Protein AF-A0A842QJG9-F1 (afdb_monomer)

Radius of gyration: 28.4 Å; Cα contacts (8 Å, |Δi|>4): 163; chains: 1; bounding box: 80×49×88 Å

Sequence (292 aa):
MSDNSNDDYSSEEEEVLKGPEDVVEVKQKRSSRGGRSMRHKSNATFGGFIAWAAFVIIWLFFFAGNFGIFENIAIAVSSFILVGGIMGAIWSPSDAGPQGTGWRINVSIMSGVLWLAFIILWLPFFMEEFSLYRNIAVLLGSTLLLMLVNSSSWVSAAPGVGNMKRRTTAGSAVFLVWIILSIYWLWFEAGVYVWEQNFALGLLSLLIVLVVETGIFRADIGTSKGMGNPYIPIGILFAWMAVLFVWFWFFAAPFSGYQNLAVFLASMILFAGIGYLYLRNQRDSIDDLDWE

Solvent-accessible surface area (backbone atoms only — not comparable to full-atom values): 16494 Å² total; per-residue (Å²): 142,77,92,81,80,89,81,86,76,83,73,78,70,77,78,75,75,68,50,77,64,58,60,49,53,59,55,55,66,58,59,70,66,54,64,66,59,54,55,56,55,51,53,50,52,54,50,46,52,52,51,49,52,52,47,48,51,53,40,60,75,75,53,38,90,82,48,56,74,64,43,49,49,25,53,51,51,24,53,49,42,46,50,53,28,56,47,50,44,71,68,48,52,63,68,43,60,83,91,53,40,17,58,44,54,32,52,44,48,45,47,51,29,53,50,50,29,48,51,45,44,40,55,65,72,46,40,87,85,40,55,72,47,39,46,49,20,52,55,52,49,54,49,49,50,47,49,52,58,44,50,64,60,46,65,85,71,61,82,86,42,80,74,54,43,61,50,55,49,49,44,52,48,53,53,50,51,49,50,53,50,49,31,50,38,28,60,73,54,42,85,83,48,57,69,45,50,48,49,18,52,50,46,49,54,50,51,53,50,51,53,51,41,49,62,67,46,46,76,64,64,75,65,54,83,87,58,69,76,65,64,52,64,54,48,52,52,50,51,50,49,51,53,50,26,52,40,28,63,76,59,37,83,90,48,53,73,68,56,48,49,49,52,52,52,53,51,51,53,51,53,50,50,54,48,47,54,56,53,54,69,47,48,68,62,52,74,68,56,77,88,122

Mean predicted aligned error: 8.41 Å

Secondary structure (DSSP, 8-state):
-------------------HHHHHHHHHHHHTTHHHHHHHHHHHHHHHHHHHHHHHHHHHHHTGGGS-HHHHHHHHHHHHHHHHHHHHHHHS-TT-STTSTHHHHHHHHHHHHHHHHHHHHHHHHHGGGS-HHHHHHHHHHHHHHHHHHHHHHHTTT-TT-TTHHHHHHHHHHHHHHHHHHHHHIIIIIGGGS-HHHHHHHHHHHHHHHHHHHHHHHHHHHTT-TT---THHHHHHHHHHHHHHHHIIIIISTTS-HHHHHHHHHHHHHHHHHHHHHHHHHHHHHHHTS---

pLDDT: mean 86.69, std 13.73, range [47.44, 98.44]

Structure (mmCIF, N/CA/C/O backbone):
data_AF-A0A842QJG9-F1
#
_entry.id   AF-A0A842QJG9-F1
#
loop_
_atom_site.group_PDB
_atom_site.id
_atom_site.type_symbol
_atom_site.label_atom_id
_atom_site.label_alt_id
_atom_site.label_comp_id
_atom_site.label_asym_id
_atom_site.label_entity_id
_atom_site.label_seq_id
_atom_site.pdbx_PDB_ins_code
_atom_site.Cartn_x
_atom_site.Cartn_y
_atom_site.Cartn_z
_atom_site.occupancy
_atom_site.B_iso_or_equiv
_atom_site.auth_seq_id
_atom_site.auth_comp_id
_atom_site.auth_asym_id
_atom_site.auth_atom_id
_atom_site.pdbx_PDB_model_num
ATOM 1 N N . MET A 1 1 ? 31.001 18.007 -58.044 1.00 47.44 1 MET A N 1
ATOM 2 C CA . MET A 1 1 ? 30.871 19.392 -57.543 1.00 47.44 1 MET A CA 1
ATOM 3 C C . MET A 1 1 ? 29.900 19.320 -56.383 1.00 47.44 1 MET A C 1
ATOM 5 O O . MET A 1 1 ? 28.723 19.144 -56.642 1.00 47.44 1 MET A O 1
ATOM 9 N N . SER A 1 2 ? 30.297 19.253 -55.120 1.00 47.94 2 SER A N 1
ATOM 10 C CA . SER A 1 2 ? 31.493 19.720 -54.390 1.00 47.94 2 SER A CA 1
ATOM 11 C C . SER A 1 2 ? 31.558 18.868 -53.106 1.00 47.94 2 SER A C 1
ATOM 13 O O . SER A 1 2 ? 30.545 18.771 -52.421 1.00 47.94 2 SER A O 1
ATOM 15 N N . ASP A 1 3 ? 32.550 17.999 -52.909 1.00 52.06 3 ASP A N 1
ATOM 16 C CA . ASP A 1 3 ? 33.854 18.257 -52.260 1.00 52.06 3 ASP A CA 1
ATOM 17 C C . ASP A 1 3 ? 33.824 19.266 -51.100 1.00 52.06 3 ASP A C 1
ATOM 19 O O . ASP A 1 3 ? 33.676 20.464 -51.329 1.00 52.06 3 ASP A O 1
ATOM 23 N N . ASN A 1 4 ? 33.976 18.748 -49.874 1.00 53.34 4 ASN A N 1
ATOM 24 C CA . ASN A 1 4 ? 34.494 19.438 -48.683 1.00 53.34 4 ASN A CA 1
ATOM 25 C C . ASN A 1 4 ? 34.895 18.346 -47.660 1.00 53.34 4 ASN A C 1
ATOM 27 O O . ASN A 1 4 ? 34.028 17.722 -47.050 1.00 53.34 4 ASN A O 1
ATOM 31 N N . SER A 1 5 ? 36.129 17.832 -47.749 1.00 52.53 5 SER A N 1
ATOM 32 C CA . SER A 1 5 ? 37.263 18.149 -46.850 1.00 52.53 5 SER A CA 1
ATOM 33 C C . SER A 1 5 ? 36.924 17.905 -45.370 1.00 52.53 5 SER A C 1
ATOM 35 O O . SER A 1 5 ? 36.196 18.680 -44.761 1.00 52.53 5 SER A O 1
ATOM 37 N N . ASN A 1 6 ? 37.272 16.740 -44.811 1.00 49.66 6 ASN A N 1
ATOM 38 C CA . ASN A 1 6 ? 38.549 16.509 -44.113 1.00 49.66 6 ASN A CA 1
ATOM 39 C C . ASN A 1 6 ? 39.011 17.735 -43.321 1.00 49.66 6 ASN A C 1
ATOM 41 O O . ASN A 1 6 ? 39.657 18.593 -43.905 1.00 49.66 6 ASN A O 1
ATOM 45 N N . ASP A 1 7 ? 38.739 17.739 -42.016 1.00 56.03 7 ASP A N 1
ATOM 46 C CA . ASP A 1 7 ? 39.642 18.317 -41.022 1.00 56.03 7 ASP A CA 1
ATOM 47 C C . ASP A 1 7 ? 39.758 17.340 -39.850 1.00 56.03 7 ASP A C 1
ATOM 49 O O . ASP A 1 7 ? 38.904 17.208 -38.970 1.00 56.03 7 ASP A O 1
ATOM 53 N N . ASP A 1 8 ? 40.841 16.590 -39.973 1.00 51.47 8 ASP A N 1
ATOM 54 C CA . ASP A 1 8 ? 41.504 15.737 -39.013 1.00 51.47 8 ASP A CA 1
ATOM 55 C C . ASP A 1 8 ? 42.029 16.621 -37.867 1.00 51.47 8 ASP A C 1
ATOM 57 O O . ASP A 1 8 ? 43.054 17.287 -37.995 1.00 51.47 8 ASP A O 1
ATOM 61 N N . TYR A 1 9 ? 41.292 16.692 -36.757 1.00 53.06 9 TYR A N 1
ATOM 62 C CA . TYR A 1 9 ? 41.814 17.226 -35.500 1.00 53.06 9 TYR A CA 1
ATOM 63 C C . TYR A 1 9 ? 42.239 16.055 -34.620 1.00 53.06 9 TYR A C 1
ATOM 65 O O . TYR A 1 9 ? 41.541 15.646 -33.692 1.00 53.06 9 TYR A O 1
ATOM 73 N N . SER A 1 10 ? 43.427 15.534 -34.919 1.00 51.84 10 SER A N 1
ATOM 74 C CA . SER A 1 10 ? 44.254 14.793 -33.976 1.00 51.84 10 SER A CA 1
ATOM 75 C C . SER A 1 10 ? 44.710 15.745 -32.861 1.00 51.84 10 SER A C 1
ATOM 77 O O . SER A 1 10 ? 45.837 16.241 -32.854 1.00 51.84 10 SER A O 1
ATOM 79 N N . SER A 1 11 ? 43.821 16.057 -31.920 1.00 56.72 11 SER A N 1
ATOM 80 C CA . SER A 1 11 ? 44.248 16.543 -30.612 1.00 56.72 11 SER A CA 1
ATOM 81 C C . SER A 1 11 ? 44.770 15.334 -29.848 1.00 56.72 11 SER A C 1
ATOM 83 O O . SER A 1 11 ? 44.006 14.621 -29.198 1.00 56.72 11 SER A O 1
ATOM 85 N N . GLU A 1 12 ? 46.071 15.085 -29.990 1.00 52.72 12 GLU A N 1
ATOM 86 C CA . GLU A 1 12 ? 46.862 14.383 -28.986 1.00 52.72 12 GLU A CA 1
ATOM 87 C C . GLU A 1 12 ? 46.648 15.131 -27.663 1.00 52.72 12 GLU A C 1
ATOM 89 O O . GLU A 1 12 ? 47.332 16.104 -27.349 1.00 52.72 12 GLU A O 1
ATOM 94 N N . GLU A 1 13 ? 45.604 14.751 -26.924 1.00 58.12 13 GLU A N 1
ATOM 95 C CA . GLU A 1 13 ? 45.506 15.084 -25.516 1.00 58.12 13 GLU A CA 1
ATOM 96 C C . GLU A 1 13 ? 46.720 14.424 -24.875 1.00 58.12 13 GLU A C 1
ATOM 98 O O . GLU A 1 13 ? 46.778 13.201 -24.746 1.00 58.12 13 GLU A O 1
ATOM 103 N N . GLU A 1 14 ? 47.719 15.246 -24.542 1.00 54.31 14 GLU A N 1
ATOM 104 C CA . GLU A 1 14 ? 48.744 14.904 -23.572 1.00 54.31 14 GLU A CA 1
ATOM 105 C C . GLU A 1 14 ? 48.025 14.287 -22.376 1.00 54.31 14 GLU A C 1
ATOM 107 O O . GLU A 1 14 ? 47.416 14.973 -21.547 1.00 54.31 14 GLU A O 1
ATOM 112 N N . GLU A 1 15 ? 48.075 12.961 -22.313 1.00 57.59 15 GLU A N 1
ATOM 113 C CA . GLU A 1 15 ? 47.743 12.185 -21.143 1.00 57.59 15 GLU A CA 1
ATOM 114 C C . GLU A 1 15 ? 48.814 12.560 -20.117 1.00 57.59 15 GLU A C 1
ATOM 116 O O . GLU A 1 15 ? 49.857 11.919 -19.986 1.00 57.59 15 GLU A O 1
ATOM 121 N N . VAL A 1 16 ? 48.601 13.701 -19.452 1.00 61.66 16 VAL A N 1
ATOM 122 C CA . VAL A 1 16 ? 49.358 14.136 -18.288 1.00 61.66 16 VAL A CA 1
ATOM 123 C C . VAL A 1 16 ? 49.123 13.046 -17.258 1.00 61.66 16 VAL A C 1
ATOM 125 O O . VAL A 1 16 ? 48.148 13.077 -16.500 1.00 61.66 16 VAL A O 1
ATOM 128 N N . LEU A 1 17 ? 50.004 12.045 -17.293 1.00 52.47 17 LEU A N 1
ATOM 129 C CA . LEU A 1 17 ? 50.197 11.009 -16.298 1.00 52.47 17 LEU A CA 1
ATOM 130 C C . LEU A 1 17 ? 50.520 11.728 -14.993 1.00 52.47 17 LEU A C 1
ATOM 132 O O . LEU A 1 17 ? 51.677 11.897 -14.612 1.00 52.47 17 LEU A O 1
ATOM 136 N N . LYS A 1 18 ? 49.466 12.206 -14.329 1.00 60.03 18 LYS A N 1
ATOM 137 C CA . LYS A 1 18 ? 49.502 12.649 -12.946 1.00 60.03 18 LYS A CA 1
ATOM 138 C C . LYS A 1 18 ? 50.113 11.502 -12.175 1.00 60.03 18 LYS A C 1
ATOM 140 O O . LYS A 1 18 ? 49.525 10.420 -12.097 1.00 60.03 18 LYS A O 1
ATOM 145 N N . GLY A 1 19 ? 51.327 11.730 -11.687 1.00 66.00 19 GLY A N 1
ATOM 146 C CA . GLY A 1 19 ? 52.061 10.733 -10.936 1.00 66.00 19 GLY A CA 1
ATOM 147 C C . GLY A 1 19 ? 51.195 10.206 -9.787 1.00 66.00 19 GLY A C 1
ATOM 148 O O . GLY A 1 19 ? 50.274 10.893 -9.330 1.00 66.00 19 GLY A O 1
ATOM 149 N N . PRO A 1 20 ? 51.471 8.995 -9.283 1.00 61.38 20 PRO A N 1
ATOM 150 C CA . PRO A 1 20 ? 50.713 8.402 -8.179 1.00 61.38 20 PRO A CA 1
ATOM 151 C C . PRO A 1 20 ? 50.605 9.324 -6.948 1.00 61.38 20 PRO A C 1
ATOM 153 O O . PRO A 1 20 ? 49.672 9.180 -6.162 1.00 61.38 20 PRO A O 1
ATOM 156 N N . GLU A 1 21 ? 51.499 10.306 -6.810 1.00 61.09 21 GLU A N 1
ATOM 157 C CA . GLU A 1 21 ? 51.487 11.325 -5.757 1.00 61.09 21 GLU A CA 1
ATOM 158 C C . GLU A 1 21 ? 50.320 12.330 -5.881 1.00 61.09 21 GLU A C 1
ATOM 160 O O . GLU A 1 21 ? 49.647 12.610 -4.885 1.00 61.09 21 GLU A O 1
ATOM 165 N N . ASP A 1 22 ? 49.966 12.771 -7.094 1.00 59.28 22 ASP A N 1
ATOM 166 C CA . ASP A 1 22 ? 48.849 13.705 -7.324 1.00 59.28 22 ASP A CA 1
ATOM 167 C C . ASP A 1 22 ? 47.484 13.052 -7.042 1.00 59.28 22 ASP A C 1
ATOM 169 O O . ASP A 1 22 ? 46.526 13.702 -6.606 1.00 59.28 22 ASP A O 1
ATOM 173 N N . VAL A 1 23 ? 47.380 11.734 -7.249 1.00 59.69 23 VAL A N 1
ATOM 174 C CA . VAL A 1 23 ? 46.171 10.958 -6.926 1.00 59.69 23 VAL A CA 1
ATOM 175 C C . VAL A 1 23 ? 45.979 10.857 -5.408 1.00 59.69 23 VAL A C 1
ATOM 177 O O . VAL A 1 23 ? 44.839 10.886 -4.927 1.00 59.69 23 VAL A O 1
ATOM 180 N N . VAL A 1 24 ? 47.068 10.786 -4.635 1.00 60.22 24 VAL A N 1
ATOM 181 C CA . VAL A 1 24 ? 47.022 10.718 -3.165 1.00 60.22 24 VAL A CA 1
ATOM 182 C C . VAL A 1 24 ? 46.599 12.063 -2.569 1.00 60.22 24 VAL A C 1
ATOM 184 O O . VAL A 1 24 ? 45.722 12.083 -1.697 1.00 60.22 24 VAL A O 1
ATOM 187 N N . GLU A 1 25 ? 47.109 13.188 -3.079 1.00 58.12 25 GLU A N 1
ATOM 188 C CA . GLU A 1 25 ? 46.778 14.514 -2.536 1.00 58.12 25 GLU A CA 1
ATOM 189 C C . GLU A 1 25 ? 45.308 14.906 -2.800 1.00 58.12 25 GLU A C 1
ATOM 191 O O . GLU A 1 25 ? 44.608 15.403 -1.904 1.00 58.12 25 GLU A O 1
ATOM 196 N N . VAL A 1 26 ? 44.768 14.577 -3.983 1.00 57.56 26 VAL A N 1
ATOM 197 C CA . VAL A 1 26 ? 43.341 14.792 -4.300 1.00 57.56 26 VAL A CA 1
ATOM 198 C C . VAL A 1 26 ? 42.431 13.940 -3.403 1.00 57.56 26 VAL A C 1
ATOM 200 O O . VAL A 1 26 ? 41.354 14.397 -2.992 1.00 57.56 26 VAL A O 1
ATOM 203 N N . LYS A 1 27 ? 42.856 12.724 -3.033 1.00 55.91 27 LYS A N 1
ATOM 204 C CA . LYS A 1 27 ? 42.096 11.840 -2.131 1.00 55.91 27 LYS A CA 1
ATOM 205 C C . LYS A 1 27 ? 42.120 12.351 -0.687 1.00 55.91 27 LYS A C 1
ATOM 207 O O . LYS A 1 27 ? 41.086 12.329 -0.012 1.00 55.91 27 LYS A O 1
ATOM 212 N N . GLN A 1 28 ? 43.252 12.886 -0.229 1.00 56.84 28 GLN A N 1
ATOM 213 C CA . GLN A 1 28 ? 43.402 13.380 1.141 1.00 56.84 28 GLN A CA 1
ATOM 214 C C . GLN A 1 28 ? 42.579 14.653 1.390 1.00 56.84 28 GLN A C 1
ATOM 216 O O . GLN A 1 28 ? 41.901 14.758 2.420 1.00 56.84 28 GLN A O 1
ATOM 221 N N . LYS A 1 29 ? 42.519 15.571 0.414 1.00 55.09 29 LYS A N 1
ATOM 222 C CA . LYS A 1 29 ? 41.759 16.833 0.524 1.00 55.09 29 LYS A CA 1
ATOM 223 C C . LYS A 1 29 ? 40.236 16.639 0.565 1.00 55.09 29 LYS A C 1
ATOM 225 O O . LYS A 1 29 ? 39.526 17.493 1.095 1.00 55.09 29 LYS A O 1
ATOM 230 N N . ARG A 1 30 ? 39.712 15.510 0.066 1.00 55.47 30 ARG A N 1
ATOM 231 C CA . ARG A 1 30 ? 38.278 15.168 0.174 1.00 55.47 30 ARG A CA 1
ATOM 232 C C . ARG A 1 30 ? 37.883 14.635 1.558 1.00 55.47 30 ARG A C 1
ATOM 234 O O . ARG A 1 30 ? 36.740 14.836 1.964 1.00 55.47 30 ARG A O 1
ATOM 241 N N . SER A 1 31 ? 38.805 14.032 2.314 1.00 55.75 31 SER A N 1
ATOM 242 C CA . SER A 1 31 ? 38.490 13.431 3.624 1.00 55.75 31 SER A CA 1
ATOM 243 C C . SER A 1 31 ? 38.182 14.462 4.724 1.00 55.75 31 SER A C 1
ATOM 245 O O . SER A 1 31 ? 37.336 14.220 5.585 1.00 55.75 31 SER A O 1
ATOM 247 N N . SER A 1 32 ? 38.782 15.656 4.671 1.00 56.06 32 SER A N 1
ATOM 248 C CA . SER A 1 32 ? 38.655 16.658 5.742 1.00 56.06 32 SER A CA 1
ATOM 249 C C . SER A 1 32 ? 37.366 17.491 5.687 1.00 56.06 32 SER A C 1
ATOM 251 O O . SER A 1 32 ? 36.978 18.091 6.691 1.00 56.06 32 SER A O 1
ATOM 253 N N . ARG A 1 33 ? 36.640 17.499 4.557 1.00 57.91 33 ARG A N 1
ATOM 254 C CA . ARG A 1 33 ? 35.343 18.198 4.431 1.00 57.91 33 ARG A CA 1
ATOM 255 C C . ARG A 1 33 ? 34.148 17.399 4.973 1.00 57.91 33 ARG A C 1
ATOM 257 O O . ARG A 1 33 ? 33.126 18.003 5.288 1.00 57.91 33 ARG A O 1
ATOM 264 N N . GLY A 1 34 ? 34.276 16.082 5.163 1.00 59.72 34 GLY A N 1
ATOM 265 C CA . GLY A 1 34 ? 33.180 15.227 5.648 1.00 59.72 34 GLY A CA 1
ATOM 266 C C . GLY A 1 34 ? 32.834 15.400 7.136 1.00 59.72 34 GLY A C 1
ATOM 267 O O . GLY A 1 34 ? 31.674 15.270 7.527 1.00 59.72 34 GLY A O 1
ATOM 268 N N . GLY A 1 35 ? 33.811 15.759 7.976 1.00 63.41 35 GLY A N 1
ATOM 269 C CA . GLY A 1 35 ? 33.644 15.762 9.437 1.00 63.41 35 GLY A CA 1
ATOM 270 C C . GLY A 1 35 ? 32.685 16.826 9.991 1.00 63.41 35 GLY A C 1
ATOM 271 O O . GLY A 1 35 ? 32.006 16.582 10.989 1.00 63.41 35 GLY A O 1
ATOM 272 N N . ARG A 1 36 ? 32.575 17.999 9.347 1.00 68.56 36 ARG A N 1
ATOM 273 C CA . ARG A 1 36 ? 31.663 19.070 9.805 1.00 68.56 36 ARG A CA 1
ATOM 274 C C . ARG A 1 36 ? 30.196 18.760 9.502 1.00 68.56 36 ARG A C 1
ATOM 276 O O . ARG A 1 36 ? 29.339 19.068 10.324 1.00 68.56 36 ARG A O 1
ATOM 283 N N . SER A 1 37 ? 29.908 18.097 8.380 1.00 73.62 37 SER A N 1
ATOM 284 C CA . SER A 1 37 ? 28.535 17.740 7.994 1.00 73.62 37 SER A CA 1
ATOM 285 C C . SER A 1 37 ? 27.894 16.761 8.987 1.00 73.62 37 SER A C 1
ATOM 287 O O . SER A 1 37 ? 26.747 16.953 9.387 1.00 73.62 37 SER A O 1
ATOM 289 N N . MET A 1 38 ? 28.649 15.767 9.477 1.00 76.44 38 MET A N 1
ATOM 290 C CA . MET A 1 38 ? 28.105 14.764 10.403 1.00 76.44 38 MET A CA 1
ATOM 291 C C . MET A 1 38 ? 27.697 15.337 11.770 1.00 76.44 38 MET A C 1
ATOM 293 O O . MET A 1 38 ? 26.691 14.904 12.333 1.00 76.44 38 MET A O 1
ATOM 297 N N . ARG A 1 39 ? 28.413 16.345 12.293 1.00 81.50 39 ARG A N 1
ATOM 298 C CA . ARG A 1 39 ? 28.056 16.981 13.577 1.00 81.50 39 ARG A CA 1
ATOM 299 C C . ARG A 1 39 ? 26.711 17.710 13.513 1.00 81.50 39 ARG A C 1
ATOM 301 O O . ARG A 1 39 ? 25.918 17.593 14.442 1.00 81.50 39 ARG A O 1
ATOM 308 N N . HIS A 1 40 ? 26.423 18.406 12.411 1.00 82.25 40 HIS A N 1
ATOM 309 C CA . HIS A 1 40 ? 25.140 19.096 12.243 1.00 82.25 40 HIS A CA 1
ATOM 310 C C . HIS A 1 40 ? 23.959 18.119 12.160 1.00 82.25 40 HIS A C 1
ATOM 312 O O . HIS A 1 40 ? 22.925 18.369 12.777 1.00 82.25 40 HIS A O 1
ATOM 318 N N . LYS A 1 41 ? 24.123 16.981 11.471 1.00 85.44 41 LYS A N 1
ATOM 319 C CA . LYS A 1 41 ? 23.068 15.959 11.356 1.00 85.44 41 LYS A CA 1
ATOM 320 C C . LYS A 1 41 ? 22.750 15.274 12.692 1.00 85.44 41 LYS A C 1
ATOM 322 O O . LYS A 1 41 ? 21.583 15.040 13.006 1.00 85.44 41 LYS A O 1
ATOM 327 N N . SER A 1 42 ? 23.775 15.005 13.506 1.00 85.94 42 SER A N 1
ATOM 328 C CA . SER A 1 42 ? 23.591 14.452 14.856 1.00 85.94 42 SER A CA 1
ATOM 329 C C . SER A 1 42 ? 22.800 15.410 15.757 1.00 85.94 42 SER A C 1
ATOM 331 O O . SER A 1 42 ? 21.782 15.026 16.334 1.00 85.94 42 SER A O 1
ATOM 333 N N . ASN A 1 43 ? 23.187 16.692 15.784 1.00 90.19 43 ASN A N 1
ATOM 334 C CA . ASN A 1 43 ? 22.491 17.712 16.574 1.00 90.19 43 ASN A CA 1
ATOM 335 C C . ASN A 1 43 ? 21.030 17.899 16.135 1.00 90.19 43 ASN A C 1
ATOM 337 O O . ASN A 1 43 ? 20.163 18.085 16.986 1.00 90.19 43 ASN A O 1
ATOM 341 N N . ALA A 1 44 ? 20.743 17.817 14.830 1.00 89.19 44 ALA A N 1
ATOM 342 C CA . ALA A 1 44 ? 19.377 17.891 14.311 1.00 89.19 44 ALA A CA 1
ATOM 343 C C . ALA A 1 44 ? 18.505 16.722 14.799 1.00 89.19 44 ALA A C 1
ATOM 345 O O . ALA A 1 44 ? 17.368 16.936 15.212 1.00 89.19 44 ALA A O 1
ATOM 346 N N . THR A 1 45 ? 19.058 15.505 14.824 1.00 89.50 45 THR A N 1
ATOM 347 C CA . THR A 1 45 ? 18.342 14.302 15.284 1.00 89.50 45 THR A CA 1
ATOM 348 C C . THR A 1 45 ? 18.013 14.395 16.776 1.00 89.50 45 THR A C 1
ATOM 350 O O . THR A 1 45 ? 16.875 14.161 17.182 1.00 89.50 45 THR A O 1
ATOM 353 N N . PHE A 1 46 ? 18.986 14.812 17.591 1.00 91.75 46 PHE A N 1
ATOM 354 C CA . PHE A 1 46 ? 18.785 15.021 19.027 1.00 91.75 46 PHE A CA 1
ATOM 355 C C . PHE A 1 46 ? 17.785 16.151 19.317 1.00 91.75 46 PHE A C 1
ATOM 357 O O . PHE A 1 46 ? 16.872 15.980 20.123 1.00 91.75 46 PHE A O 1
ATOM 364 N N . GLY A 1 47 ? 17.906 17.283 18.614 1.00 92.19 47 GLY A N 1
ATOM 365 C CA . GLY A 1 47 ? 16.967 18.399 18.727 1.00 92.19 47 GLY A CA 1
ATOM 366 C C . GLY A 1 47 ? 15.541 18.011 18.330 1.00 92.19 47 GLY A C 1
ATOM 367 O O . GLY A 1 47 ? 14.597 18.375 19.027 1.00 92.19 47 GLY A O 1
ATOM 368 N N . GLY A 1 48 ? 15.383 17.213 17.270 1.00 91.62 48 GLY A N 1
ATOM 369 C CA . GLY A 1 48 ? 14.091 16.667 16.850 1.00 91.62 48 GLY A CA 1
ATOM 370 C C . GLY A 1 48 ? 13.446 15.784 17.916 1.00 91.62 48 GLY A C 1
ATOM 371 O O . GLY A 1 48 ? 12.262 15.942 18.205 1.00 91.62 48 GLY A O 1
ATOM 372 N N . PHE A 1 49 ? 14.227 14.909 18.554 1.00 93.25 49 PHE A N 1
ATOM 373 C CA . PHE A 1 49 ? 13.736 14.067 19.645 1.00 93.25 49 PHE A CA 1
ATOM 374 C C . PHE A 1 49 ? 13.293 14.887 20.866 1.00 93.25 49 PHE A C 1
ATOM 376 O O . PHE A 1 49 ? 12.221 14.633 21.413 1.00 93.25 49 PHE A O 1
ATOM 383 N N . ILE A 1 50 ? 14.069 15.903 21.265 1.00 95.06 50 ILE A N 1
ATOM 384 C CA . ILE A 1 50 ? 13.682 16.812 22.358 1.00 95.06 50 ILE A CA 1
ATOM 385 C C . ILE A 1 50 ? 12.394 17.560 22.010 1.00 95.06 50 ILE A C 1
ATOM 387 O O . ILE A 1 50 ? 11.498 17.645 22.847 1.00 95.06 50 ILE A O 1
ATOM 391 N N . ALA A 1 51 ? 12.285 18.084 20.786 1.00 94.12 51 ALA A N 1
ATOM 392 C CA . ALA A 1 51 ? 11.093 18.798 20.337 1.00 94.12 51 ALA A CA 1
ATOM 393 C C . ALA A 1 51 ? 9.847 17.897 20.364 1.00 94.12 51 ALA A C 1
ATOM 395 O O . ALA A 1 51 ? 8.801 18.315 20.858 1.00 94.12 51 ALA A O 1
ATOM 396 N N . TRP A 1 52 ? 9.972 16.650 19.902 1.00 96.75 52 TRP A N 1
ATOM 397 C CA . TRP A 1 52 ? 8.906 15.653 19.989 1.00 96.75 52 TRP A CA 1
ATOM 398 C C . TRP A 1 52 ? 8.507 15.354 21.439 1.00 96.75 52 TRP A C 1
ATOM 400 O O . TRP A 1 52 ? 7.326 15.417 21.775 1.00 96.75 52 TRP A O 1
ATOM 410 N N . ALA A 1 53 ? 9.476 15.075 22.315 1.00 94.19 53 ALA A N 1
ATOM 411 C CA . ALA A 1 53 ? 9.201 14.767 23.716 1.00 94.19 53 ALA A CA 1
ATOM 412 C C . ALA A 1 53 ? 8.512 15.946 24.425 1.00 94.19 53 ALA A C 1
ATOM 414 O O . ALA A 1 53 ? 7.533 15.747 25.143 1.00 94.19 53 ALA A O 1
ATOM 415 N N . ALA A 1 54 ? 8.971 17.178 24.177 1.00 95.25 54 ALA A N 1
ATOM 416 C CA . ALA A 1 54 ? 8.344 18.389 24.697 1.00 95.25 54 ALA A CA 1
ATOM 417 C C . ALA A 1 54 ? 6.899 18.544 24.200 1.00 95.25 54 ALA A C 1
ATOM 419 O O . ALA A 1 54 ? 6.009 18.833 24.999 1.00 95.25 54 ALA A O 1
ATOM 420 N N . PHE A 1 55 ? 6.651 18.296 22.910 1.00 97.00 55 PHE A N 1
ATOM 421 C CA . PHE A 1 55 ? 5.302 18.291 22.348 1.00 97.00 55 PHE A CA 1
ATOM 422 C C . PHE A 1 55 ? 4.399 17.262 23.038 1.00 97.00 55 PHE A C 1
ATOM 424 O O . PHE A 1 55 ? 3.309 17.625 23.469 1.00 97.00 55 PHE A O 1
ATOM 431 N N . VAL A 1 56 ? 4.849 16.012 23.199 1.00 94.56 56 VAL A N 1
ATOM 432 C CA . VAL A 1 56 ? 4.054 14.953 23.845 1.00 94.56 56 VAL A CA 1
ATOM 433 C C . VAL A 1 56 ? 3.736 15.310 25.296 1.00 94.56 56 VAL A C 1
ATOM 435 O O . VAL A 1 56 ? 2.598 15.143 25.725 1.00 94.56 56 VAL A O 1
ATOM 438 N N . ILE A 1 57 ? 4.700 15.854 26.043 1.00 94.44 57 ILE A N 1
ATOM 439 C CA . ILE A 1 57 ? 4.469 16.310 27.420 1.00 94.44 57 ILE A CA 1
ATOM 440 C C . ILE A 1 57 ? 3.398 17.407 27.438 1.00 94.44 57 ILE A C 1
ATOM 442 O O . ILE A 1 57 ? 2.407 17.278 28.151 1.00 94.44 57 ILE A O 1
ATOM 446 N N . ILE A 1 58 ? 3.553 18.459 26.630 1.00 95.38 58 ILE A N 1
ATOM 447 C CA . ILE A 1 58 ? 2.577 19.558 26.557 1.00 95.38 58 ILE A CA 1
ATOM 448 C C . ILE A 1 58 ? 1.194 19.026 26.154 1.00 95.38 58 ILE A C 1
ATOM 450 O O . ILE A 1 58 ? 0.191 19.388 26.768 1.00 95.38 58 ILE A O 1
ATOM 454 N N . TRP A 1 59 ? 1.132 18.131 25.168 1.00 95.56 59 TRP A N 1
ATOM 455 C CA . TRP A 1 59 ? -0.112 17.513 24.725 1.00 95.56 59 TRP A CA 1
ATOM 456 C C . TRP A 1 59 ? -0.828 16.779 25.866 1.00 95.56 59 TRP A C 1
ATOM 458 O O . TRP A 1 59 ? -2.006 17.033 26.133 1.00 95.56 59 TRP A O 1
ATOM 468 N N . LEU A 1 60 ? -0.103 15.907 26.571 1.00 92.50 60 LEU A N 1
ATOM 469 C CA . LEU A 1 60 ? -0.649 15.098 27.658 1.00 92.50 60 LEU A CA 1
ATOM 470 C C . LEU A 1 60 ? -1.136 15.944 28.839 1.00 92.50 60 LEU A C 1
ATOM 472 O O . LEU A 1 60 ? -2.137 15.593 29.457 1.00 92.50 60 LEU A O 1
ATOM 476 N N . PHE A 1 61 ? -0.475 17.064 29.137 1.00 94.38 61 PHE A N 1
ATOM 477 C CA . PHE A 1 61 ? -0.878 17.934 30.244 1.00 94.38 61 PHE A CA 1
ATOM 478 C C . PHE A 1 61 ? -2.095 18.809 29.928 1.00 94.38 61 PHE A C 1
ATOM 480 O O . PHE A 1 61 ? -2.927 19.018 30.808 1.00 94.38 61 PHE A O 1
ATOM 487 N N . PHE A 1 62 ? -2.197 19.341 28.708 1.00 95.50 62 PHE A N 1
ATOM 488 C CA . PHE A 1 62 ? -3.182 20.386 28.400 1.00 95.50 62 PHE A CA 1
ATOM 489 C C . PHE A 1 62 ? -4.362 19.917 27.549 1.00 95.50 62 PHE A C 1
ATOM 491 O O . PHE A 1 62 ? -5.439 20.502 27.644 1.00 95.50 62 PHE A O 1
ATOM 498 N N . PHE A 1 63 ? -4.183 18.885 26.724 1.00 94.06 63 PHE A N 1
ATOM 499 C CA . PHE A 1 63 ? -5.165 18.516 25.699 1.00 94.06 63 PHE A CA 1
ATOM 500 C C . PHE A 1 63 ? -5.741 17.116 25.891 1.00 94.06 63 PHE A C 1
ATOM 502 O O . PHE A 1 63 ? -6.908 16.897 25.571 1.00 94.06 63 PHE A O 1
ATOM 509 N N . ALA A 1 64 ? -4.969 16.184 26.458 1.00 91.94 64 ALA A N 1
ATOM 510 C CA . ALA A 1 64 ? -5.357 14.775 26.533 1.00 91.94 64 ALA A CA 1
ATOM 511 C C . ALA A 1 64 ? -6.651 14.499 27.309 1.00 91.94 64 ALA A C 1
ATOM 513 O O . ALA A 1 64 ? -7.300 13.495 27.034 1.00 91.94 64 ALA A O 1
ATOM 514 N N . GLY A 1 65 ? -7.060 15.387 28.224 1.00 92.75 65 GLY A N 1
ATOM 515 C CA . GLY A 1 65 ? -8.295 15.230 29.001 1.00 92.75 65 GLY A CA 1
ATOM 516 C C . GLY A 1 65 ? -9.582 15.225 28.166 1.00 92.75 65 GLY A C 1
ATOM 517 O O . GLY A 1 65 ? -10.600 14.733 28.641 1.00 92.75 65 GLY A O 1
ATOM 518 N N . ASN A 1 66 ? -9.536 15.731 26.928 1.00 94.00 66 ASN A N 1
ATOM 519 C CA . ASN A 1 66 ? -10.680 15.743 26.010 1.00 94.00 66 ASN A CA 1
ATOM 520 C C . ASN A 1 66 ? -10.710 14.538 25.051 1.00 94.00 66 ASN A C 1
ATOM 522 O O . ASN A 1 66 ? -11.590 14.474 24.198 1.00 94.00 66 ASN A O 1
ATOM 526 N N . PHE A 1 67 ? -9.753 13.610 25.155 1.00 92.19 67 PHE A N 1
ATOM 527 C CA . PHE A 1 67 ? -9.577 12.504 24.211 1.00 92.19 67 PHE A CA 1
ATOM 528 C C . PHE A 1 67 ? -9.442 11.161 24.937 1.00 92.19 67 PHE A C 1
ATOM 530 O O . PHE A 1 67 ? -8.923 11.095 26.054 1.00 92.19 67 PHE A O 1
ATOM 537 N N . GLY A 1 68 ? -9.874 10.073 24.295 1.00 91.50 68 GLY A N 1
ATOM 538 C CA . GLY A 1 68 ? -9.674 8.721 24.808 1.00 91.50 68 GLY A CA 1
ATOM 539 C C . GLY A 1 68 ? -8.206 8.274 24.779 1.00 91.50 68 GLY A C 1
ATOM 540 O O . GLY A 1 68 ? -7.298 8.967 24.302 1.00 91.50 68 GLY A O 1
ATOM 541 N N . ILE A 1 69 ? -7.935 7.097 25.351 1.00 86.38 69 ILE A N 1
ATOM 542 C CA . ILE A 1 69 ? -6.566 6.565 25.434 1.00 86.38 69 ILE A CA 1
ATOM 543 C C . ILE A 1 69 ? -5.993 6.230 24.048 1.00 86.38 69 ILE A C 1
ATOM 545 O O . ILE A 1 69 ? -4.811 6.472 23.804 1.00 86.38 69 ILE A O 1
ATOM 549 N N . PHE A 1 70 ? -6.816 5.716 23.129 1.00 84.75 70 PHE A N 1
ATOM 550 C CA . PHE A 1 70 ? -6.375 5.320 21.791 1.00 84.75 70 PHE A CA 1
ATOM 551 C C . PHE A 1 70 ? -6.058 6.535 20.916 1.00 84.75 70 PHE A C 1
ATOM 553 O O . PHE A 1 70 ? -5.034 6.553 20.236 1.00 84.75 70 PHE A O 1
ATOM 560 N N . GLU A 1 71 ? -6.877 7.577 21.000 1.00 90.94 71 GLU A N 1
ATOM 561 C CA . GLU A 1 71 ? -6.699 8.874 20.353 1.00 90.94 71 GLU A CA 1
ATOM 562 C C . GLU A 1 71 ? -5.383 9.523 20.795 1.00 90.94 71 GLU A C 1
ATOM 564 O O . GLU A 1 71 ? -4.561 9.917 19.965 1.00 90.94 71 GLU A O 1
ATOM 569 N N . ASN A 1 72 ? -5.134 9.567 22.107 1.00 88.44 72 ASN A N 1
ATOM 570 C CA . ASN A 1 72 ? -3.900 10.121 22.660 1.00 88.44 72 ASN A CA 1
ATOM 571 C C . ASN A 1 72 ? -2.654 9.327 22.225 1.00 88.44 72 ASN A C 1
ATOM 573 O O . ASN A 1 72 ? -1.640 9.930 21.861 1.00 88.44 72 ASN A O 1
ATOM 577 N N . ILE A 1 73 ? -2.725 7.988 22.205 1.00 87.00 73 ILE A N 1
ATOM 578 C CA . ILE A 1 73 ? -1.644 7.140 21.673 1.00 87.00 73 ILE A CA 1
ATOM 579 C C . ILE A 1 73 ? -1.407 7.449 20.192 1.00 87.00 73 ILE A C 1
ATOM 581 O O . ILE A 1 73 ? -0.261 7.626 19.778 1.00 87.00 73 ILE A O 1
ATOM 585 N N . ALA A 1 74 ? -2.467 7.560 19.395 1.00 89.56 74 ALA A N 1
ATOM 586 C CA . ALA A 1 74 ? -2.353 7.860 17.976 1.00 89.56 74 ALA A CA 1
ATOM 587 C C . ALA A 1 74 ? -1.705 9.218 17.702 1.00 89.56 74 ALA A C 1
ATOM 589 O O . ALA A 1 74 ? -0.862 9.313 16.810 1.00 89.56 74 ALA A O 1
ATOM 590 N N . ILE A 1 75 ? -2.011 10.251 18.487 1.00 92.81 75 ILE A N 1
ATOM 591 C CA . ILE A 1 75 ? -1.348 11.559 18.377 1.00 92.81 75 ILE A CA 1
ATOM 592 C C . ILE A 1 75 ? 0.143 11.456 18.721 1.00 92.81 75 ILE A C 1
ATOM 594 O O . ILE A 1 75 ? 0.992 11.984 17.992 1.00 92.81 75 ILE A O 1
ATOM 598 N N . ALA A 1 76 ? 0.489 10.747 19.799 1.00 90.31 76 ALA A N 1
ATOM 599 C CA . ALA A 1 76 ? 1.881 10.552 20.200 1.00 90.31 76 ALA A CA 1
ATOM 600 C C . ALA A 1 76 ? 2.684 9.787 19.130 1.00 90.31 76 ALA A C 1
ATOM 602 O O . ALA A 1 76 ? 3.782 10.208 18.759 1.00 90.31 76 ALA A O 1
ATOM 603 N N . VAL A 1 77 ? 2.120 8.708 18.579 1.00 90.06 77 VAL A N 1
ATOM 604 C CA . VAL A 1 77 ? 2.754 7.902 17.523 1.00 90.06 77 VAL A CA 1
ATOM 605 C C . VAL A 1 77 ? 2.839 8.679 16.206 1.00 90.06 77 VAL A C 1
ATOM 607 O O . VAL A 1 77 ? 3.889 8.682 15.567 1.00 90.06 77 VAL A O 1
ATOM 610 N N . SER A 1 78 ? 1.781 9.390 15.808 1.00 91.50 78 SER A N 1
ATOM 611 C CA . SER A 1 78 ? 1.770 10.174 14.564 1.00 91.50 78 SER A CA 1
ATOM 612 C C . SER A 1 78 ? 2.791 11.305 14.598 1.00 91.50 78 SER A C 1
ATOM 614 O O . SER A 1 78 ? 3.551 11.477 13.648 1.00 91.50 78 SER A O 1
ATOM 616 N N . SER A 1 79 ? 2.875 12.044 15.709 1.00 91.25 79 SER A N 1
ATOM 617 C CA . SER A 1 79 ? 3.894 13.089 15.878 1.00 91.25 79 SER A CA 1
ATOM 618 C C . SER A 1 79 ? 5.318 12.521 15.872 1.00 91.25 79 SER A C 1
ATOM 620 O O . SER A 1 79 ? 6.209 13.135 15.282 1.00 91.25 79 SER A O 1
ATOM 622 N N . PHE A 1 80 ? 5.535 11.329 16.443 1.00 92.94 80 PHE A N 1
ATOM 623 C CA . PHE A 1 80 ? 6.828 10.640 16.382 1.00 92.94 80 PHE A CA 1
ATOM 624 C C . PHE A 1 80 ? 7.207 10.278 14.943 1.00 92.94 80 PHE A C 1
ATOM 626 O O . PHE A 1 80 ? 8.325 10.555 14.507 1.00 92.94 80 PHE A O 1
ATOM 633 N N . ILE A 1 81 ? 6.265 9.709 14.185 1.00 93.94 81 ILE A N 1
ATOM 634 C CA . ILE A 1 81 ? 6.460 9.343 12.777 1.00 93.94 81 ILE A CA 1
ATOM 635 C C . ILE A 1 81 ? 6.765 10.578 11.929 1.00 93.94 81 ILE A C 1
ATOM 637 O O . ILE A 1 81 ? 7.690 10.530 11.121 1.00 93.94 81 ILE A O 1
ATOM 641 N N . LEU A 1 82 ? 6.065 11.698 12.140 1.00 93.94 82 LEU A N 1
ATOM 642 C CA . LEU A 1 82 ? 6.337 12.956 11.436 1.00 93.94 82 LEU A CA 1
ATOM 643 C C . LEU A 1 82 ? 7.766 13.450 11.686 1.00 93.94 82 LEU A C 1
ATOM 645 O O . LEU A 1 82 ? 8.485 13.769 10.738 1.00 93.94 82 LEU A O 1
ATOM 649 N N . VAL A 1 83 ? 8.206 13.463 12.946 1.00 93.19 83 VAL A N 1
ATOM 650 C CA . VAL A 1 83 ? 9.568 13.878 13.313 1.00 93.19 83 VAL A CA 1
ATOM 651 C C . VAL A 1 83 ? 10.605 12.919 12.728 1.00 93.19 83 VAL A C 1
ATOM 653 O O . VAL A 1 83 ? 11.567 13.369 12.102 1.00 93.19 83 VAL A O 1
ATOM 656 N N . GLY A 1 84 ? 10.395 11.607 12.863 1.00 90.25 84 GLY A N 1
ATOM 657 C CA . GLY A 1 84 ? 11.267 10.581 12.289 1.00 90.25 84 GLY A CA 1
ATOM 658 C C . GLY A 1 84 ? 11.360 10.678 10.767 1.00 90.25 84 GLY A C 1
ATOM 659 O O . GLY A 1 84 ? 12.448 10.569 10.205 1.00 90.25 84 GLY A O 1
ATOM 660 N N . GLY A 1 85 ? 10.245 10.975 10.103 1.00 91.38 85 GLY A N 1
ATOM 661 C CA . GLY A 1 85 ? 10.196 11.226 8.674 1.00 91.38 85 GLY A CA 1
ATOM 662 C C . GLY A 1 85 ? 11.028 12.430 8.270 1.00 91.38 85 GLY A C 1
ATOM 663 O O . GLY A 1 85 ? 11.912 12.282 7.428 1.00 91.38 85 GLY A O 1
ATOM 664 N N . ILE A 1 86 ? 10.792 13.596 8.887 1.00 92.50 86 ILE A N 1
ATOM 665 C CA . ILE A 1 86 ? 11.564 14.827 8.631 1.00 92.50 86 ILE A CA 1
ATOM 666 C C . ILE A 1 86 ? 13.063 14.551 8.787 1.00 92.50 86 ILE A C 1
ATOM 668 O O . ILE A 1 86 ? 13.853 14.934 7.923 1.00 92.50 86 ILE A O 1
ATOM 672 N N . MET A 1 87 ? 13.455 13.828 9.839 1.00 91.12 87 MET A N 1
ATOM 673 C CA . MET A 1 87 ? 14.845 13.413 10.024 1.00 91.12 87 MET A CA 1
ATOM 674 C C . MET A 1 87 ? 15.315 12.503 8.885 1.00 91.12 87 MET A C 1
ATOM 676 O O . MET A 1 87 ? 16.358 12.772 8.295 1.00 91.12 87 MET A O 1
ATOM 680 N N . GLY A 1 88 ? 14.536 11.493 8.496 1.00 89.94 88 GLY A N 1
ATOM 681 C CA . GLY A 1 88 ? 14.833 10.640 7.342 1.00 89.94 88 GLY A CA 1
ATOM 682 C C . GLY A 1 88 ? 15.098 11.432 6.055 1.00 89.94 88 GLY A C 1
ATOM 683 O O . GLY A 1 88 ? 16.086 11.171 5.368 1.00 89.94 88 GLY A O 1
ATOM 684 N N . ALA A 1 89 ? 14.294 12.460 5.767 1.00 89.94 89 ALA A N 1
ATOM 685 C CA . ALA A 1 89 ? 14.508 13.327 4.605 1.00 89.94 89 ALA A CA 1
ATOM 686 C C . ALA A 1 89 ? 15.756 14.219 4.726 1.00 89.94 89 ALA A C 1
ATOM 688 O O . ALA A 1 89 ? 16.440 14.433 3.729 1.00 89.94 89 ALA A O 1
ATOM 689 N N . ILE A 1 90 ? 16.094 14.712 5.925 1.00 89.62 90 ILE A N 1
ATOM 690 C CA . ILE A 1 90 ? 17.339 15.471 6.169 1.00 89.62 90 ILE A CA 1
ATOM 691 C C . ILE A 1 90 ? 18.577 14.580 5.974 1.00 89.62 90 ILE A C 1
ATOM 693 O O . ILE A 1 90 ? 19.638 15.043 5.541 1.00 89.62 90 ILE A O 1
ATOM 697 N N . TRP A 1 91 ? 18.467 13.298 6.322 1.00 89.00 91 TRP A N 1
ATOM 698 C CA . TRP A 1 91 ? 19.566 12.343 6.213 1.00 89.00 91 TRP A CA 1
ATOM 699 C C . TRP A 1 91 ? 19.769 11.810 4.795 1.00 89.00 91 TRP A C 1
ATOM 701 O O . TRP A 1 91 ? 20.903 11.468 4.445 1.00 89.00 91 TRP A O 1
ATOM 711 N N . SER A 1 92 ? 18.714 11.798 3.986 1.00 89.38 92 SER A N 1
ATOM 712 C CA . SER A 1 92 ? 18.762 11.409 2.582 1.00 89.38 92 SER A CA 1
ATOM 713 C C . SER A 1 92 ? 19.703 12.331 1.785 1.00 89.38 92 SER A C 1
ATOM 715 O O . SER A 1 92 ? 19.573 13.559 1.848 1.00 89.38 92 SER A O 1
ATOM 717 N N . PRO A 1 93 ? 20.694 11.785 1.054 1.00 84.81 93 PRO A N 1
ATOM 718 C CA . PRO A 1 93 ? 21.607 12.605 0.271 1.00 84.81 93 PRO A CA 1
ATOM 719 C C . PRO A 1 93 ? 20.849 13.322 -0.853 1.00 84.81 93 PRO A C 1
ATOM 721 O O . PRO A 1 93 ? 20.192 12.678 -1.669 1.00 84.81 93 PRO A O 1
ATOM 724 N N . SER A 1 94 ? 20.994 14.648 -0.946 1.00 82.94 94 SER A N 1
ATOM 725 C CA . SER A 1 94 ? 20.429 15.446 -2.050 1.00 82.94 94 SER A CA 1
ATOM 726 C C . SER A 1 94 ? 20.917 14.974 -3.422 1.00 82.94 94 SER A C 1
ATOM 728 O O . SER A 1 94 ? 20.187 15.054 -4.408 1.00 82.94 94 SER A O 1
ATOM 730 N N . ASP A 1 95 ? 22.126 14.415 -3.450 1.00 84.31 95 ASP A N 1
ATOM 731 C CA . ASP A 1 95 ? 22.833 14.014 -4.664 1.00 84.31 95 ASP A CA 1
ATOM 732 C C . ASP A 1 95 ? 22.765 12.491 -4.885 1.00 84.31 95 ASP A C 1
ATOM 734 O O . ASP A 1 95 ? 23.523 11.935 -5.677 1.00 84.31 95 ASP A O 1
ATOM 738 N N . ALA A 1 96 ? 21.886 11.782 -4.163 1.00 78.00 96 ALA A N 1
ATOM 739 C CA . ALA A 1 96 ? 21.719 10.344 -4.337 1.00 78.00 96 ALA A CA 1
ATOM 740 C C . ALA A 1 96 ? 21.126 10.025 -5.721 1.00 78.00 96 ALA A C 1
ATOM 742 O O . ALA A 1 96 ? 19.977 10.365 -6.014 1.00 78.00 96 ALA A O 1
ATOM 743 N N . GLY A 1 97 ? 21.911 9.314 -6.533 1.00 77.12 97 GLY A N 1
ATOM 744 C CA . GLY A 1 97 ? 21.507 8.703 -7.799 1.00 77.12 97 GLY A CA 1
ATOM 745 C C . GLY A 1 97 ? 21.806 9.534 -9.059 1.00 77.12 97 GLY A C 1
ATOM 746 O O . GLY A 1 97 ? 22.175 10.709 -8.976 1.00 77.12 97 GLY A O 1
ATOM 747 N N . PRO A 1 98 ? 21.683 8.919 -10.251 1.00 73.31 98 PRO A N 1
ATOM 748 C CA . PRO A 1 98 ? 21.899 9.599 -11.525 1.00 73.31 98 PRO A CA 1
ATOM 749 C C . PRO A 1 98 ? 20.947 10.795 -11.660 1.00 73.31 98 PRO A C 1
ATOM 751 O O . PRO A 1 98 ? 19.754 10.661 -11.418 1.00 73.31 98 PRO A O 1
ATOM 754 N N . GLN A 1 99 ? 21.457 11.955 -12.083 1.00 78.00 99 GLN A N 1
ATOM 755 C CA . GLN A 1 99 ? 20.654 13.157 -12.383 1.00 78.00 99 GLN A CA 1
ATOM 756 C C . GLN A 1 99 ? 19.993 13.855 -11.172 1.00 78.00 99 GLN A C 1
ATOM 758 O O . GLN A 1 99 ? 18.966 14.515 -11.328 1.00 78.00 99 GLN A O 1
ATOM 763 N N . GLY A 1 100 ? 20.561 13.749 -9.964 1.00 82.06 100 GLY A N 1
ATOM 764 C CA . GLY A 1 100 ? 20.056 14.506 -8.807 1.00 82.06 100 GLY A CA 1
ATOM 765 C C . GLY A 1 100 ? 18.689 14.016 -8.317 1.00 82.06 100 GLY A C 1
ATOM 766 O O . GLY A 1 100 ? 17.816 14.807 -7.965 1.00 82.06 100 GLY A O 1
ATOM 767 N N . THR A 1 101 ? 18.477 12.698 -8.304 1.00 88.06 101 THR A N 1
ATOM 768 C CA . THR A 1 101 ? 17.224 12.054 -7.873 1.00 88.06 101 THR A CA 1
ATOM 769 C C . THR A 1 101 ? 16.931 12.149 -6.372 1.00 88.06 101 THR A C 1
ATOM 771 O O . THR A 1 101 ? 15.838 11.761 -5.956 1.00 88.06 101 THR A O 1
ATOM 774 N N . GLY A 1 102 ? 17.837 12.699 -5.554 1.00 90.25 102 GLY A N 1
ATOM 775 C CA . GLY A 1 102 ? 17.681 12.768 -4.095 1.00 90.25 102 GLY A CA 1
ATOM 776 C C . GLY A 1 102 ? 16.400 13.471 -3.635 1.00 90.25 102 GLY A C 1
ATOM 777 O O . GLY A 1 102 ? 15.758 13.031 -2.682 1.00 90.25 102 GLY A O 1
ATOM 778 N N . TRP A 1 103 ? 15.933 14.498 -4.356 1.00 91.94 103 TRP A N 1
ATOM 779 C CA . TRP A 1 103 ? 14.670 15.167 -4.016 1.00 91.94 103 TRP A CA 1
ATOM 780 C C . TRP A 1 103 ? 13.438 14.258 -4.189 1.00 91.94 103 TRP A C 1
ATOM 782 O O . TRP A 1 103 ? 12.486 14.377 -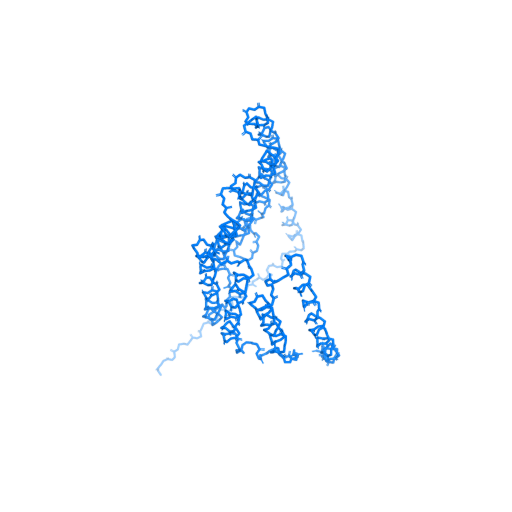3.421 1.00 91.94 103 TRP A O 1
ATOM 792 N N . ARG A 1 104 ? 13.453 13.320 -5.148 1.00 92.69 104 ARG A N 1
ATOM 793 C CA . ARG A 1 104 ? 12.345 12.373 -5.395 1.00 92.69 104 ARG A CA 1
ATOM 794 C C . ARG A 1 104 ? 12.241 11.351 -4.272 1.00 92.69 104 ARG A C 1
ATOM 796 O O . ARG A 1 104 ? 11.146 11.032 -3.811 1.00 92.69 104 ARG A O 1
ATOM 803 N N . ILE A 1 105 ? 13.398 10.892 -3.792 1.00 91.38 105 ILE A N 1
ATOM 804 C CA . ILE A 1 105 ? 13.501 10.037 -2.606 1.00 91.38 105 ILE A CA 1
ATOM 805 C C . ILE A 1 105 ? 12.900 10.774 -1.404 1.00 91.38 105 ILE A C 1
ATOM 807 O O . ILE A 1 105 ? 12.063 10.211 -0.704 1.00 91.38 105 ILE A O 1
ATOM 811 N N . ASN A 1 106 ? 13.230 12.056 -1.221 1.00 92.81 106 ASN A N 1
ATOM 812 C CA . ASN A 1 106 ? 12.672 12.861 -0.131 1.00 92.81 106 ASN A CA 1
ATOM 813 C C . ASN A 1 106 ? 11.154 13.021 -0.237 1.00 92.81 106 ASN A C 1
ATOM 815 O O . ASN A 1 106 ? 10.467 12.850 0.766 1.00 92.81 106 ASN A O 1
ATOM 819 N N . VAL A 1 107 ? 10.616 13.284 -1.434 1.00 94.38 107 VAL A N 1
ATOM 820 C CA . VAL A 1 107 ? 9.159 13.315 -1.665 1.00 94.38 107 VAL A CA 1
ATOM 821 C C . VAL A 1 107 ? 8.520 11.971 -1.317 1.00 94.38 107 VAL A C 1
ATOM 823 O O . VAL A 1 107 ? 7.458 11.941 -0.694 1.00 94.38 107 VAL A O 1
ATOM 826 N N . SER A 1 108 ? 9.182 10.860 -1.642 1.00 94.44 108 SER A N 1
ATOM 827 C CA . SER A 1 108 ? 8.670 9.521 -1.342 1.00 94.44 108 SER A CA 1
ATOM 828 C C . SER A 1 108 ? 8.646 9.229 0.160 1.00 94.44 108 SER A C 1
ATOM 830 O O . SER A 1 108 ? 7.626 8.794 0.692 1.00 94.44 108 SER A O 1
ATOM 832 N N . ILE A 1 109 ? 9.728 9.561 0.872 1.00 93.56 109 ILE A N 1
ATOM 833 C CA . ILE A 1 109 ? 9.804 9.435 2.335 1.00 93.56 109 ILE A CA 1
ATOM 834 C C . ILE A 1 109 ? 8.739 10.319 2.996 1.00 93.56 109 ILE A C 1
ATOM 836 O O . ILE A 1 109 ? 7.974 9.840 3.830 1.00 93.56 109 ILE A O 1
ATOM 840 N N . MET A 1 110 ? 8.659 11.598 2.612 1.00 95.31 110 MET A N 1
ATOM 841 C CA . MET A 1 110 ? 7.717 12.553 3.206 1.00 95.31 110 MET A CA 1
ATOM 842 C C . MET A 1 110 ? 6.266 12.156 2.967 1.00 95.31 110 MET A C 1
ATOM 844 O O . MET A 1 110 ? 5.468 12.176 3.900 1.00 95.31 110 MET A O 1
ATOM 848 N N . SER A 1 111 ? 5.918 11.775 1.740 1.00 95.81 111 SER A N 1
ATOM 849 C CA . SER A 1 111 ? 4.549 11.377 1.415 1.00 95.81 111 SER A CA 1
ATOM 850 C C . SER A 1 111 ? 4.137 10.096 2.145 1.00 95.81 111 SER A C 1
ATOM 852 O O . SER A 1 111 ? 3.039 10.056 2.695 1.00 95.81 111 SER A O 1
ATOM 854 N N . GLY A 1 112 ? 5.020 9.095 2.250 1.00 93.94 112 GLY A N 1
ATOM 855 C CA . GLY A 1 112 ? 4.758 7.876 3.024 1.00 93.94 112 GLY A CA 1
ATOM 856 C C . GLY A 1 112 ? 4.571 8.147 4.519 1.00 93.94 112 GLY A C 1
ATOM 857 O O . GLY A 1 112 ? 3.634 7.638 5.129 1.00 93.94 112 GLY A O 1
ATOM 858 N N . VAL A 1 113 ? 5.410 9.007 5.101 1.00 95.25 113 VAL A N 1
ATOM 859 C CA . VAL A 1 113 ? 5.303 9.448 6.503 1.00 95.25 113 VAL A CA 1
ATOM 860 C C . VAL A 1 113 ? 3.985 10.181 6.754 1.00 95.25 113 VAL A C 1
ATOM 862 O O . VAL A 1 113 ? 3.288 9.871 7.719 1.00 95.25 113 VAL A O 1
ATOM 865 N N . LEU A 1 114 ? 3.629 11.134 5.888 1.00 95.56 114 LEU A N 1
ATOM 866 C CA . LEU A 1 114 ? 2.378 11.888 5.992 1.00 95.56 114 LEU A CA 1
ATOM 867 C C . LEU A 1 114 ? 1.158 10.975 5.851 1.00 95.56 114 LEU A C 1
ATOM 869 O O . LEU A 1 114 ? 0.194 11.132 6.594 1.00 95.56 114 LEU A O 1
ATOM 873 N N . TRP A 1 115 ? 1.207 10.004 4.940 1.00 97.19 115 TRP A N 1
ATOM 874 C CA . TRP A 1 115 ? 0.138 9.025 4.757 1.00 97.19 115 TRP A CA 1
ATOM 875 C C . TRP A 1 115 ? -0.018 8.097 5.970 1.00 97.19 115 TRP A C 1
ATOM 877 O O . TRP A 1 115 ? -1.140 7.865 6.416 1.00 97.19 115 TRP A O 1
ATOM 887 N N . LEU A 1 116 ? 1.083 7.627 6.567 1.00 93.69 116 LEU A N 1
ATOM 888 C CA . LEU A 1 116 ? 1.032 6.838 7.805 1.00 93.69 116 LEU A CA 1
ATOM 889 C C . LEU A 1 116 ? 0.473 7.650 8.976 1.00 93.69 116 LEU A C 1
ATOM 891 O O . LEU A 1 116 ? -0.404 7.162 9.686 1.00 93.69 116 LEU A O 1
ATOM 895 N N . ALA A 1 117 ? 0.941 8.888 9.158 1.00 93.06 117 ALA A N 1
ATOM 896 C CA . ALA A 1 117 ? 0.404 9.787 10.176 1.00 93.06 117 ALA A CA 1
ATOM 897 C C . ALA A 1 117 ? -1.098 10.030 9.958 1.00 93.06 117 ALA A C 1
ATOM 899 O O . ALA A 1 117 ? -1.873 9.973 10.908 1.00 93.06 117 ALA A O 1
ATOM 900 N N . PHE A 1 118 ? -1.526 10.216 8.706 1.00 96.19 118 PHE A N 1
ATOM 901 C CA . PHE A 1 118 ? -2.939 10.320 8.358 1.00 96.19 118 PHE A CA 1
ATOM 902 C C . PHE A 1 118 ? -3.733 9.077 8.777 1.00 96.19 118 PHE A C 1
ATOM 904 O O . PHE A 1 118 ? -4.759 9.235 9.424 1.00 96.19 118 PHE A O 1
ATOM 911 N N . ILE A 1 119 ? -3.275 7.855 8.476 1.00 93.25 119 ILE A N 1
ATOM 912 C CA . ILE A 1 119 ? -3.991 6.622 8.859 1.00 93.25 119 ILE A CA 1
ATOM 913 C C . ILE A 1 119 ? -4.092 6.481 10.376 1.00 93.25 119 ILE A C 1
ATOM 915 O O . ILE A 1 119 ? -5.159 6.152 10.897 1.00 93.25 119 ILE A O 1
ATOM 919 N N . ILE A 1 120 ? -2.990 6.731 11.082 1.00 92.12 120 ILE A N 1
ATOM 920 C CA . ILE A 1 120 ? -2.935 6.583 12.538 1.00 92.12 120 ILE A CA 1
ATOM 921 C C . ILE A 1 120 ? -3.855 7.593 13.218 1.00 92.12 120 ILE A C 1
ATOM 923 O O . ILE A 1 120 ? -4.482 7.239 14.208 1.00 92.12 120 ILE A O 1
ATOM 927 N N . LEU A 1 121 ? -3.980 8.811 12.684 1.00 92.25 121 LEU A N 1
ATOM 928 C CA . LEU A 1 121 ? -4.947 9.797 13.170 1.00 92.25 121 LEU A CA 1
ATOM 929 C C . LEU A 1 121 ? -6.377 9.485 12.717 1.00 92.25 121 LEU A C 1
ATOM 931 O O . LEU A 1 121 ? -7.307 9.665 13.490 1.00 92.25 121 LEU A O 1
ATOM 935 N N . TRP A 1 122 ? -6.581 9.002 11.493 1.00 94.38 122 TRP A N 1
ATOM 936 C CA . TRP A 1 122 ? -7.917 8.737 10.961 1.00 94.38 122 TRP A CA 1
ATOM 937 C C . TRP A 1 122 ? -8.657 7.667 11.768 1.00 94.38 122 TRP A C 1
ATOM 939 O O . TRP A 1 122 ? -9.817 7.855 12.133 1.00 94.38 122 TRP A O 1
ATOM 949 N N . LEU A 1 123 ? -7.979 6.554 12.066 1.00 90.69 123 LEU A N 1
ATOM 950 C CA . LEU A 1 123 ? -8.602 5.384 12.685 1.00 90.69 123 LEU A CA 1
ATOM 951 C C . LEU A 1 123 ? -9.262 5.670 14.047 1.00 90.69 123 LEU A C 1
ATOM 953 O O . LEU A 1 123 ? -10.416 5.303 14.207 1.00 90.69 123 LEU A O 1
ATOM 957 N N . PRO A 1 124 ? -8.615 6.309 15.031 1.00 90.50 124 PRO A N 1
ATOM 958 C CA . PRO A 1 124 ? -9.253 6.538 16.323 1.00 90.50 124 PRO A CA 1
ATOM 959 C C . PRO A 1 124 ? -10.129 7.795 16.357 1.00 90.50 124 PRO A C 1
ATOM 961 O O . PRO A 1 124 ? -11.020 7.856 17.189 1.00 90.50 124 PRO A O 1
ATOM 964 N N . PHE A 1 125 ? -9.914 8.784 15.480 1.00 92.19 125 PHE A N 1
ATOM 965 C CA . PHE A 1 125 ? -10.675 10.041 15.536 1.00 92.19 125 PHE A CA 1
ATOM 966 C C . PHE A 1 125 ? -11.942 10.046 14.695 1.00 92.19 125 PHE A C 1
ATOM 968 O O . PHE A 1 125 ? -12.925 10.661 15.085 1.00 92.19 125 PHE A O 1
ATOM 975 N N . PHE A 1 126 ? -11.905 9.418 13.523 1.00 93.19 126 PHE A N 1
ATOM 976 C CA . PHE A 1 126 ? -12.966 9.582 12.531 1.00 93.19 126 PHE A CA 1
ATOM 977 C C . PHE A 1 126 ? -13.674 8.272 12.206 1.00 93.19 126 PHE A C 1
ATOM 979 O O . PHE A 1 126 ? -14.787 8.298 11.693 1.00 93.19 126 PHE A O 1
ATOM 986 N N . MET A 1 127 ? -13.080 7.115 12.515 1.00 91.94 127 MET A N 1
ATOM 987 C CA . MET A 1 127 ? -13.649 5.828 12.108 1.00 91.94 127 MET A CA 1
ATOM 988 C C . MET A 1 127 ? -15.066 5.598 12.638 1.00 91.94 127 MET A C 1
ATOM 990 O O . MET A 1 127 ? -15.879 5.042 11.905 1.00 91.94 127 MET A O 1
ATOM 994 N N . GLU A 1 128 ? -15.375 6.028 13.863 1.00 93.19 128 GLU A N 1
ATOM 995 C CA . GLU A 1 128 ? -16.698 5.830 14.472 1.00 93.19 128 GLU A CA 1
ATOM 996 C C . GLU A 1 128 ? -17.800 6.680 13.817 1.00 93.19 128 GLU A C 1
ATOM 998 O O . GLU A 1 128 ? -18.968 6.292 13.829 1.00 93.19 128 GLU A O 1
ATOM 1003 N N . GLU A 1 129 ? -17.443 7.803 13.185 1.00 96.12 129 GLU A N 1
ATOM 1004 C CA . GLU A 1 129 ? -18.395 8.692 12.502 1.00 96.12 129 GLU A CA 1
ATOM 1005 C C . GLU A 1 129 ? -18.830 8.152 11.130 1.00 96.12 129 GLU A C 1
ATOM 1007 O O . GLU A 1 129 ? -19.844 8.576 10.563 1.00 96.12 129 GLU A O 1
ATOM 1012 N N . PHE A 1 130 ? -18.071 7.205 10.575 1.00 95.31 130 PHE A N 1
ATOM 1013 C CA . PHE A 1 130 ? -18.271 6.680 9.231 1.00 95.31 130 PHE A CA 1
ATOM 1014 C C . PHE A 1 130 ? -18.608 5.188 9.245 1.00 95.31 130 PHE A C 1
ATOM 1016 O O . PHE A 1 130 ? -18.128 4.404 10.059 1.00 95.31 130 PHE A O 1
ATOM 1023 N N . SER A 1 131 ? -19.414 4.753 8.272 1.00 95.69 131 SER A N 1
ATOM 1024 C CA . SER A 1 131 ? -19.617 3.322 8.042 1.00 95.69 131 SER A CA 1
ATOM 1025 C C . SER A 1 131 ? -18.309 2.650 7.610 1.00 95.69 131 SER A C 1
ATOM 1027 O O . SER A 1 131 ? -17.414 3.297 7.060 1.00 95.69 131 SER A O 1
ATOM 1029 N N . LEU A 1 132 ? -18.213 1.328 7.790 1.00 93.19 132 LEU A N 1
ATOM 1030 C CA . LEU A 1 132 ? -17.055 0.541 7.350 1.00 93.19 132 LEU A CA 1
ATOM 1031 C C . LEU A 1 132 ? -16.670 0.844 5.890 1.00 93.19 132 LEU A C 1
ATOM 1033 O O . LEU A 1 132 ? -15.502 1.087 5.603 1.00 93.19 132 LEU A O 1
ATOM 1037 N N . TYR A 1 133 ? -17.644 0.900 4.976 1.00 95.19 133 TYR A N 1
ATOM 1038 C CA . TYR A 1 133 ? -17.380 1.175 3.560 1.00 95.19 133 TYR A CA 1
ATOM 1039 C C . TYR A 1 133 ? -16.824 2.578 3.318 1.00 95.19 133 TYR A C 1
ATOM 1041 O O . TYR A 1 133 ? -15.882 2.729 2.545 1.00 95.19 133 TYR A O 1
ATOM 1049 N N . ARG A 1 134 ? -17.344 3.598 4.012 1.00 96.06 134 ARG A N 1
ATOM 1050 C CA . ARG A 1 134 ? -16.821 4.968 3.911 1.00 96.06 134 ARG A CA 1
ATOM 1051 C C . ARG A 1 134 ? -15.404 5.065 4.467 1.00 96.06 134 ARG A C 1
ATOM 1053 O O . ARG A 1 134 ? -14.564 5.705 3.846 1.00 96.06 134 ARG A O 1
ATOM 1060 N N . ASN A 1 135 ? -15.108 4.367 5.563 1.00 95.19 135 ASN A N 1
ATOM 1061 C CA . ASN A 1 135 ? -13.742 4.269 6.078 1.00 95.19 135 ASN A CA 1
ATOM 1062 C C . ASN A 1 135 ? -12.794 3.618 5.060 1.00 95.19 135 ASN A C 1
ATOM 1064 O O . ASN A 1 135 ? -11.721 4.158 4.794 1.00 95.19 135 ASN A O 1
ATOM 1068 N N . ILE A 1 136 ? -13.203 2.517 4.420 1.00 94.06 136 ILE A N 1
ATOM 1069 C CA . ILE A 1 136 ? -12.414 1.888 3.347 1.00 94.06 136 ILE A CA 1
ATOM 1070 C C . ILE A 1 136 ? -12.246 2.849 2.159 1.00 94.06 136 ILE A C 1
ATOM 1072 O O . ILE A 1 136 ? -11.145 2.959 1.623 1.00 94.06 136 ILE A O 1
ATOM 1076 N N . ALA A 1 137 ? -13.289 3.591 1.771 1.00 96.81 137 ALA A N 1
ATOM 1077 C CA . ALA A 1 137 ? -13.214 4.589 0.703 1.00 96.81 137 ALA A CA 1
ATOM 1078 C C . ALA A 1 137 ? -12.197 5.698 1.016 1.00 96.81 137 ALA A C 1
ATOM 1080 O O . ALA A 1 137 ? -11.427 6.083 0.137 1.00 96.81 137 ALA A O 1
ATOM 1081 N N . VAL A 1 138 ? -12.142 6.176 2.264 1.00 97.38 138 VAL A N 1
ATOM 1082 C CA . VAL A 1 138 ? -11.154 7.176 2.701 1.00 97.38 138 VAL A CA 1
ATOM 1083 C C . VAL A 1 138 ? -9.736 6.610 2.665 1.00 97.38 138 VAL A C 1
ATOM 1085 O O . VAL A 1 138 ? -8.831 7.279 2.166 1.00 97.38 138 VAL A O 1
ATOM 1088 N N . LEU A 1 139 ? -9.535 5.370 3.120 1.00 95.56 139 LEU A N 1
ATOM 1089 C CA . LEU A 1 139 ? -8.229 4.704 3.051 1.00 95.56 139 LEU A CA 1
ATOM 1090 C C . LEU A 1 139 ? -7.767 4.483 1.601 1.00 95.56 139 LEU A C 1
ATOM 1092 O O . LEU A 1 139 ? -6.599 4.712 1.278 1.00 95.56 139 LEU A O 1
ATOM 1096 N N . LEU A 1 140 ? -8.672 4.087 0.703 1.00 95.75 140 LEU A N 1
AT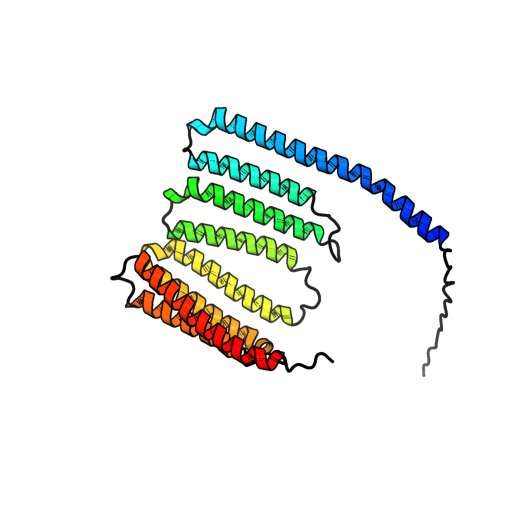OM 1097 C CA . LEU A 1 140 ? -8.369 3.976 -0.727 1.00 95.75 140 LEU A CA 1
ATOM 1098 C C . LEU A 1 140 ? -8.083 5.346 -1.350 1.00 95.75 140 LEU A C 1
ATOM 1100 O O . LEU A 1 140 ? -7.131 5.473 -2.116 1.00 95.75 140 LEU A O 1
ATOM 1104 N N . GLY A 1 141 ? -8.847 6.380 -0.993 1.00 97.56 141 GLY A N 1
ATOM 1105 C CA . GLY A 1 141 ? -8.646 7.750 -1.466 1.00 97.56 141 GLY A CA 1
ATOM 1106 C C . GLY A 1 141 ? -7.308 8.345 -1.034 1.00 97.56 141 GLY A C 1
ATOM 1107 O O . GLY A 1 141 ? -6.605 8.938 -1.853 1.00 97.56 141 GLY A O 1
ATOM 1108 N N . SER A 1 142 ? -6.903 8.139 0.221 1.00 97.31 142 SER A N 1
ATOM 1109 C CA . SER A 1 142 ? -5.598 8.600 0.707 1.00 97.31 142 SER A CA 1
ATOM 1110 C C . SER A 1 142 ? -4.445 7.831 0.058 1.00 97.31 142 SER A C 1
ATOM 1112 O O . SER A 1 142 ? -3.422 8.425 -0.286 1.00 97.31 142 SER A O 1
ATOM 1114 N N . THR A 1 143 ? -4.625 6.528 -0.181 1.00 95.25 143 THR A N 1
ATOM 1115 C CA . THR A 1 143 ? -3.657 5.692 -0.905 1.00 95.25 143 THR A CA 1
ATOM 1116 C C . THR A 1 143 ? -3.525 6.133 -2.363 1.00 95.25 143 THR A C 1
ATOM 1118 O O . THR A 1 143 ? -2.411 6.247 -2.870 1.00 95.25 143 THR A O 1
ATOM 1121 N N . LEU A 1 144 ? -4.637 6.456 -3.029 1.00 96.69 144 LEU A N 1
ATOM 1122 C CA . LEU A 1 144 ? -4.638 7.021 -4.379 1.00 96.69 144 LEU A CA 1
ATOM 1123 C C . LEU A 1 144 ? -3.839 8.330 -4.426 1.00 96.69 144 LEU A C 1
ATOM 1125 O O . LEU A 1 144 ? -2.989 8.501 -5.298 1.00 96.69 144 LEU A O 1
ATOM 1129 N N . LEU A 1 145 ? -4.056 9.231 -3.463 1.00 97.44 145 LEU A N 1
ATOM 1130 C CA . LEU A 1 145 ? -3.300 10.481 -3.361 1.00 97.44 145 LEU A CA 1
ATOM 1131 C C . LEU A 1 145 ? -1.800 10.213 -3.176 1.00 97.44 145 LEU A C 1
ATOM 1133 O O . LEU A 1 145 ? -0.983 10.814 -3.877 1.00 97.44 145 LEU A O 1
ATOM 1137 N N . LEU A 1 146 ? -1.432 9.270 -2.302 1.00 96.19 146 LEU A N 1
ATOM 1138 C CA . LEU A 1 146 ? -0.043 8.847 -2.113 1.00 96.19 146 LEU A CA 1
ATOM 1139 C C . LEU A 1 146 ? 0.575 8.331 -3.423 1.00 96.19 146 LEU A C 1
ATOM 1141 O O . LEU A 1 146 ? 1.689 8.728 -3.774 1.00 96.19 146 LEU A O 1
ATOM 1145 N N . MET A 1 147 ? -0.141 7.477 -4.160 1.00 95.06 147 MET A N 1
ATOM 1146 C CA . MET A 1 147 ? 0.306 6.946 -5.452 1.00 95.06 147 MET A CA 1
ATOM 1147 C C . MET A 1 147 ? 0.514 8.059 -6.480 1.00 95.06 147 MET A C 1
ATOM 1149 O O . MET A 1 147 ? 1.522 8.041 -7.185 1.00 95.06 147 MET A O 1
ATOM 1153 N N . LEU A 1 148 ? -0.388 9.042 -6.556 1.00 95.12 148 LEU A N 1
ATOM 1154 C CA . LEU A 1 148 ? -0.283 10.169 -7.489 1.00 95.12 148 LEU A CA 1
ATOM 1155 C C . LEU A 1 148 ? 0.911 11.078 -7.164 1.00 95.12 148 LEU A C 1
ATOM 1157 O O . LEU A 1 148 ? 1.684 11.428 -8.062 1.00 95.12 148 LEU A O 1
ATOM 1161 N N . VAL A 1 149 ? 1.111 11.417 -5.886 1.00 96.06 149 VAL A N 1
ATOM 1162 C CA . VAL A 1 149 ? 2.260 12.220 -5.432 1.00 96.06 149 VAL A CA 1
ATOM 1163 C C . VAL A 1 149 ? 3.574 11.504 -5.749 1.00 96.06 149 VAL A C 1
ATOM 1165 O O . VAL A 1 149 ? 4.479 12.098 -6.334 1.00 96.06 149 VAL A O 1
ATOM 1168 N N . ASN A 1 150 ? 3.670 10.210 -5.444 1.00 95.00 150 ASN A N 1
ATOM 1169 C CA . ASN A 1 150 ? 4.882 9.445 -5.718 1.00 95.00 150 ASN A CA 1
ATOM 1170 C C . ASN A 1 150 ? 5.122 9.276 -7.218 1.00 95.00 150 ASN A C 1
ATOM 1172 O O . ASN A 1 150 ? 6.192 9.630 -7.711 1.00 95.00 150 ASN A O 1
ATOM 1176 N N . SER A 1 151 ? 4.124 8.815 -7.969 1.00 91.12 151 SER A N 1
ATOM 1177 C CA . SER A 1 151 ? 4.267 8.553 -9.407 1.00 91.12 151 SER A CA 1
ATOM 1178 C C . SER A 1 151 ? 4.636 9.817 -10.185 1.00 91.12 151 SER A C 1
ATOM 1180 O O . SER A 1 151 ? 5.513 9.774 -11.049 1.00 91.12 151 SER A O 1
ATOM 1182 N N . SER A 1 152 ? 4.045 10.967 -9.839 1.00 91.12 152 SER A N 1
ATOM 1183 C CA . SER A 1 152 ? 4.389 12.251 -10.466 1.00 9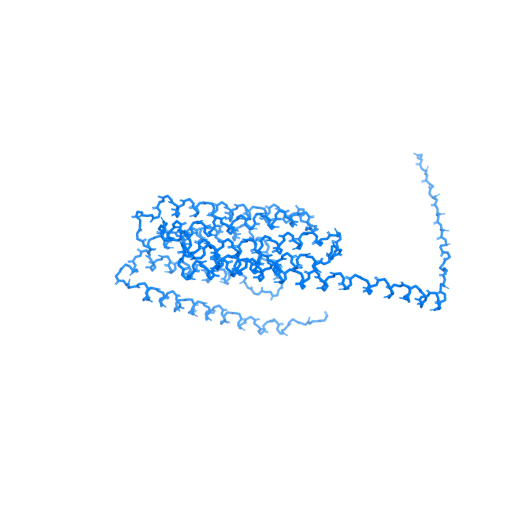1.12 152 SER A CA 1
ATOM 1184 C C . SER A 1 152 ? 5.835 12.678 -10.190 1.00 91.12 152 SER A C 1
ATOM 1186 O O . SER A 1 152 ? 6.491 13.204 -11.088 1.00 91.12 152 SER A O 1
ATOM 1188 N N . SER A 1 153 ? 6.381 12.380 -9.005 1.00 93.50 153 SER A N 1
ATOM 1189 C CA . SER A 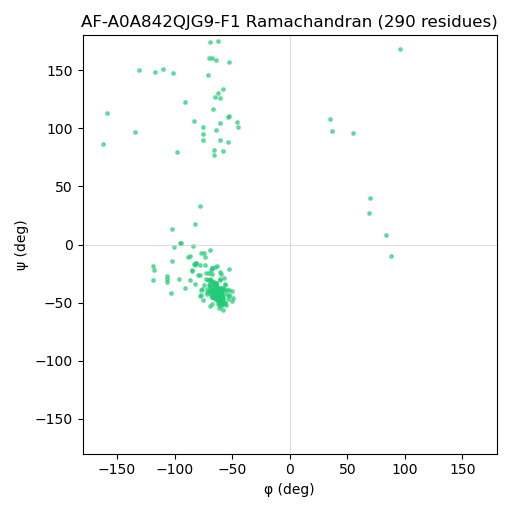1 153 ? 7.789 12.664 -8.696 1.00 93.50 153 SER A CA 1
ATOM 1190 C C . SER A 1 153 ? 8.768 11.804 -9.506 1.00 93.50 153 SER A C 1
ATOM 1192 O O . SER A 1 153 ? 9.889 12.236 -9.777 1.00 93.50 153 SER A O 1
ATOM 1194 N N . TRP A 1 154 ? 8.349 10.619 -9.963 1.00 90.44 154 TRP A N 1
ATOM 1195 C CA . TRP A 1 154 ? 9.196 9.661 -10.685 1.00 90.44 154 TRP A CA 1
ATOM 1196 C C . TRP A 1 154 ? 8.983 9.643 -12.205 1.00 90.44 154 TRP A C 1
ATOM 1198 O O . TRP A 1 154 ? 9.858 9.161 -12.923 1.00 90.44 154 TRP A O 1
ATOM 1208 N N . VAL A 1 155 ? 7.900 10.234 -12.726 1.00 87.50 155 VAL A N 1
ATOM 1209 C CA . VAL A 1 155 ? 7.542 10.159 -14.159 1.00 87.50 155 VAL A CA 1
ATOM 1210 C C . VAL A 1 155 ? 8.650 10.652 -15.098 1.00 87.50 155 VAL A C 1
ATOM 1212 O O . VAL A 1 155 ? 8.840 10.113 -16.186 1.00 87.50 155 VAL A O 1
ATOM 1215 N N . SER A 1 156 ? 9.419 11.657 -14.673 1.00 84.12 156 SER A N 1
ATOM 1216 C CA . SER A 1 156 ? 10.510 12.231 -15.468 1.00 84.12 156 SER A CA 1
ATOM 1217 C C . SER A 1 156 ? 11.853 11.509 -15.313 1.00 84.12 156 SER A C 1
ATOM 1219 O O . SER A 1 156 ? 12.778 11.825 -16.050 1.00 84.12 156 SER A O 1
ATOM 1221 N N . ALA A 1 157 ? 11.997 10.586 -14.355 1.00 83.81 157 ALA A N 1
ATOM 1222 C CA . ALA A 1 157 ? 13.260 9.885 -14.082 1.00 83.81 157 ALA A CA 1
ATOM 1223 C C . ALA A 1 157 ? 13.436 8.614 -14.907 1.00 83.81 157 ALA A C 1
ATOM 1225 O O . ALA A 1 157 ? 14.521 8.052 -14.876 1.00 83.81 157 ALA A O 1
ATOM 1226 N N . ALA A 1 158 ? 12.406 8.128 -15.598 1.00 78.75 158 ALA A N 1
ATOM 1227 C CA . ALA A 1 158 ? 12.491 6.875 -16.332 1.00 78.75 158 ALA A CA 1
ATOM 1228 C C . ALA A 1 158 ? 13.135 7.104 -17.722 1.00 78.75 158 ALA A C 1
ATOM 1230 O O . ALA A 1 158 ? 12.480 7.676 -18.603 1.00 78.75 158 ALA A O 1
ATOM 1231 N N . PRO A 1 159 ? 14.405 6.701 -17.958 1.00 70.81 159 PRO A N 1
ATOM 1232 C CA . PRO A 1 159 ? 15.011 6.760 -19.286 1.00 70.81 159 PRO A CA 1
ATOM 1233 C C . PRO A 1 159 ? 14.392 5.700 -20.214 1.00 70.81 159 PRO A C 1
ATOM 1235 O O . PRO A 1 159 ? 14.035 4.609 -19.783 1.00 70.81 159 PRO A O 1
ATOM 1238 N N . GLY A 1 160 ? 14.269 6.007 -21.510 1.00 65.31 160 GLY A N 1
ATOM 1239 C CA . GLY A 1 160 ? 13.971 4.999 -22.544 1.00 65.31 160 GLY A CA 1
ATOM 1240 C C . GLY A 1 160 ? 12.498 4.616 -22.759 1.00 65.31 160 GLY A C 1
ATOM 1241 O O . GLY A 1 160 ? 12.200 3.724 -23.546 1.00 65.31 160 GLY A O 1
ATOM 1242 N N . VAL A 1 161 ? 11.540 5.308 -22.142 1.00 55.09 161 VAL A N 1
ATOM 1243 C CA . VAL A 1 161 ? 10.128 4.870 -22.125 1.00 55.09 161 VAL A CA 1
ATOM 1244 C C . VAL A 1 161 ? 9.341 5.246 -23.398 1.00 55.09 161 VAL A C 1
ATOM 1246 O O . VAL A 1 161 ? 8.124 5.239 -23.375 1.00 55.09 161 VAL A O 1
ATOM 1249 N N . GLY A 1 162 ? 9.964 5.591 -24.531 1.00 62.94 162 GLY A N 1
ATOM 1250 C CA . GLY A 1 162 ? 9.246 6.098 -25.722 1.00 62.94 162 GLY A CA 1
ATOM 1251 C C . GLY A 1 162 ? 8.056 5.227 -26.169 1.00 62.94 162 GLY A C 1
ATOM 1252 O O . GLY A 1 162 ? 6.943 5.731 -26.300 1.00 62.94 162 GLY A O 1
ATOM 1253 N N . ASN A 1 163 ? 8.270 3.910 -26.286 1.00 57.44 163 ASN A N 1
ATOM 1254 C CA . ASN A 1 163 ? 7.228 2.939 -26.654 1.00 57.44 163 ASN A CA 1
ATOM 1255 C C . ASN A 1 163 ? 6.579 2.237 -25.449 1.00 57.44 163 ASN A C 1
ATOM 1257 O O . ASN A 1 163 ? 5.389 1.927 -25.503 1.00 57.44 163 ASN A O 1
ATOM 1261 N N . MET A 1 164 ? 7.302 2.058 -24.333 1.00 60.34 164 MET A N 1
ATOM 1262 C CA . MET A 1 164 ? 6.690 1.597 -23.076 1.00 60.34 164 MET A CA 1
ATOM 1263 C C . MET A 1 164 ? 5.618 2.580 -22.585 1.00 60.34 164 MET A C 1
ATOM 1265 O O . MET A 1 164 ? 4.618 2.141 -22.026 1.00 60.34 164 MET A O 1
ATOM 1269 N N . LYS A 1 165 ? 5.765 3.885 -22.879 1.00 72.50 165 LYS A N 1
ATOM 1270 C CA . LYS A 1 165 ? 4.913 4.972 -22.376 1.00 72.50 165 LYS A CA 1
ATOM 1271 C C . LYS A 1 165 ? 3.457 4.696 -22.665 1.00 72.50 165 LYS A C 1
ATOM 1273 O O . LYS A 1 165 ? 2.647 4.833 -21.765 1.00 72.50 165 LYS A O 1
ATOM 1278 N N . ARG A 1 166 ? 3.097 4.298 -23.889 1.00 82.56 166 ARG A N 1
ATOM 1279 C CA . ARG A 1 166 ? 1.676 4.191 -24.245 1.00 82.56 166 ARG A CA 1
ATOM 1280 C C . ARG A 1 166 ? 0.978 3.057 -23.495 1.00 82.56 166 ARG A C 1
ATOM 1282 O O . ARG A 1 166 ? -0.140 3.261 -23.039 1.00 82.56 166 ARG A O 1
ATOM 1289 N N . ARG A 1 167 ? 1.625 1.897 -23.349 1.00 83.75 167 ARG A N 1
ATOM 1290 C CA . ARG A 1 167 ? 1.036 0.732 -22.667 1.00 83.75 167 ARG A CA 1
ATOM 1291 C C . ARG A 1 167 ? 1.025 0.905 -21.157 1.00 83.75 167 ARG A C 1
ATOM 1293 O O . ARG A 1 167 ? -0.026 0.734 -20.554 1.00 83.75 167 ARG A O 1
ATOM 1300 N N . THR A 1 168 ? 2.146 1.320 -20.565 1.00 85.81 168 THR A N 1
ATOM 1301 C CA . THR A 1 168 ? 2.201 1.587 -19.122 1.00 85.81 168 THR A CA 1
ATOM 1302 C C . THR A 1 168 ? 1.253 2.715 -18.734 1.00 85.81 168 THR A C 1
ATOM 1304 O O . THR A 1 168 ? 0.538 2.577 -17.752 1.00 85.81 168 THR A O 1
ATOM 1307 N N . THR A 1 169 ? 1.147 3.772 -19.548 1.00 88.38 169 THR A N 1
ATOM 1308 C CA . THR A 1 169 ? 0.159 4.841 -19.324 1.00 88.38 169 THR A CA 1
ATOM 1309 C C . THR A 1 169 ? -1.268 4.319 -19.455 1.00 88.38 169 THR A C 1
ATOM 1311 O O . THR A 1 169 ? -2.100 4.675 -18.629 1.00 88.38 169 THR A O 1
ATOM 1314 N N . ALA A 1 170 ? -1.570 3.476 -20.451 1.00 91.44 170 ALA A N 1
ATOM 1315 C CA . ALA A 1 170 ? -2.906 2.903 -20.606 1.00 91.44 170 ALA A CA 1
ATO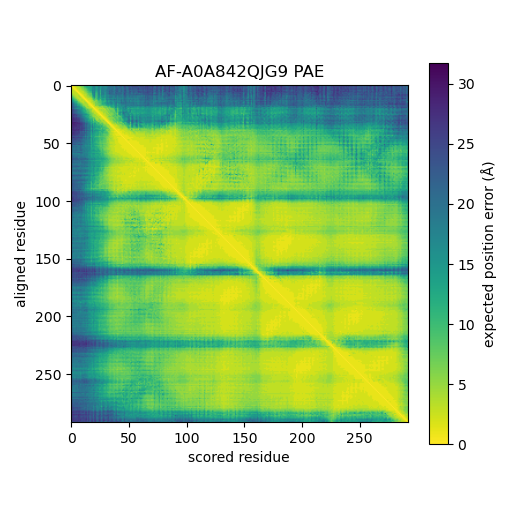M 1316 C C . ALA A 1 170 ? -3.292 2.022 -19.410 1.00 91.44 170 ALA A C 1
ATOM 1318 O O . ALA A 1 170 ? -4.369 2.221 -18.857 1.00 91.44 170 ALA A O 1
ATOM 1319 N N . GLY A 1 171 ? -2.406 1.121 -18.977 1.00 92.38 171 GLY A N 1
ATOM 1320 C CA . GLY A 1 171 ? -2.644 0.291 -17.795 1.00 92.38 171 GLY A CA 1
ATOM 1321 C C . GLY A 1 171 ? -2.796 1.133 -16.527 1.00 92.38 171 GLY A C 1
ATOM 1322 O O . GLY A 1 171 ? -3.825 1.115 -15.861 1.00 92.38 171 GLY A O 1
ATOM 1323 N N . SER A 1 172 ? -1.847 2.036 -16.257 1.00 91.00 172 SER A N 1
ATOM 1324 C CA . SER A 1 172 ? -1.976 2.971 -15.128 1.00 91.00 172 SER A CA 1
ATOM 1325 C C . SER A 1 172 ? -3.284 3.770 -15.167 1.00 91.00 172 SER A C 1
ATOM 1327 O O . SER A 1 172 ? -3.907 3.951 -14.126 1.00 91.00 172 SER A O 1
ATOM 1329 N N . ALA A 1 173 ? -3.745 4.211 -16.340 1.00 93.69 173 ALA A N 1
ATOM 1330 C CA . ALA A 1 173 ? -5.026 4.900 -16.472 1.00 93.69 173 ALA A CA 1
ATOM 1331 C C . ALA A 1 173 ? -6.221 3.988 -16.148 1.00 93.69 173 ALA A C 1
ATOM 1333 O O . ALA A 1 173 ? -7.103 4.410 -15.402 1.00 93.69 173 ALA A O 1
ATOM 1334 N N . VAL A 1 174 ? -6.246 2.751 -16.655 1.00 96.56 174 VAL A N 1
ATOM 1335 C CA . VAL A 1 174 ? -7.297 1.763 -16.343 1.00 96.56 174 VAL A CA 1
ATOM 1336 C C . VAL A 1 174 ? -7.346 1.492 -14.840 1.00 96.56 174 VAL A C 1
ATOM 1338 O O . VAL A 1 174 ? -8.418 1.575 -14.236 1.00 96.56 174 VAL A O 1
ATOM 1341 N N . PHE A 1 175 ? -6.193 1.253 -14.217 1.00 95.44 175 PHE A N 1
ATOM 1342 C CA . PHE A 1 175 ? -6.091 1.026 -12.780 1.00 95.44 175 PHE A CA 1
ATOM 1343 C C . PHE A 1 175 ? -6.552 2.237 -11.951 1.00 95.44 175 PHE A C 1
ATOM 1345 O O . PHE A 1 175 ? -7.316 2.080 -10.999 1.00 95.44 175 PHE A O 1
ATOM 1352 N N . LEU A 1 176 ? -6.155 3.459 -12.329 1.00 96.06 176 LEU A N 1
ATOM 1353 C CA . LEU A 1 176 ? -6.588 4.685 -11.645 1.00 96.06 176 LEU A CA 1
ATOM 1354 C C . LEU A 1 176 ? -8.101 4.902 -11.761 1.00 96.06 176 LEU A C 1
ATOM 1356 O O . LEU A 1 176 ? -8.747 5.234 -10.768 1.00 96.06 176 LEU A O 1
ATOM 1360 N N . VAL A 1 177 ? -8.675 4.683 -12.948 1.00 97.50 177 VAL A N 1
ATOM 1361 C CA . VAL A 1 177 ? -10.129 4.755 -13.156 1.00 97.50 177 VAL A CA 1
ATOM 1362 C C . VAL A 1 177 ? -10.843 3.742 -12.265 1.00 97.50 177 VAL A C 1
ATOM 1364 O O . VAL A 1 177 ? -11.823 4.095 -11.612 1.00 97.50 177 VAL A O 1
ATOM 1367 N N . TRP A 1 178 ? -10.334 2.512 -12.173 1.00 98.06 178 TRP A N 1
ATOM 1368 C CA . TRP A 1 178 ? -10.900 1.496 -11.290 1.00 98.06 178 TRP A CA 1
ATOM 1369 C C . TRP A 1 178 ? -10.852 1.889 -9.810 1.00 98.06 178 TRP A C 1
ATOM 1371 O O . TRP A 1 178 ? -11.859 1.729 -9.118 1.00 98.06 178 TRP A O 1
ATOM 1381 N N . ILE A 1 179 ? -9.741 2.451 -9.321 1.00 97.62 179 ILE A N 1
ATOM 1382 C CA . ILE A 1 179 ? -9.667 2.939 -7.934 1.00 97.62 179 ILE A CA 1
ATOM 1383 C C . ILE A 1 179 ? -10.700 4.046 -7.701 1.00 97.62 179 ILE A C 1
ATOM 1385 O O . ILE A 1 179 ? -11.422 4.000 -6.707 1.00 97.62 179 ILE A O 1
ATOM 1389 N N . ILE A 1 180 ? -10.808 5.021 -8.609 1.00 98.25 180 ILE A N 1
ATOM 1390 C CA . ILE A 1 180 ? -11.769 6.131 -8.483 1.00 98.25 180 ILE A CA 1
ATOM 1391 C C . ILE A 1 180 ? -13.208 5.604 -8.437 1.00 98.25 180 ILE A C 1
ATOM 1393 O O . ILE A 1 180 ? -13.985 6.012 -7.573 1.00 98.25 180 ILE A O 1
ATOM 1397 N N . LEU A 1 181 ? -13.555 4.665 -9.321 1.00 98.06 181 LEU A N 1
ATOM 1398 C CA . LEU A 1 181 ? -14.871 4.024 -9.323 1.00 98.06 181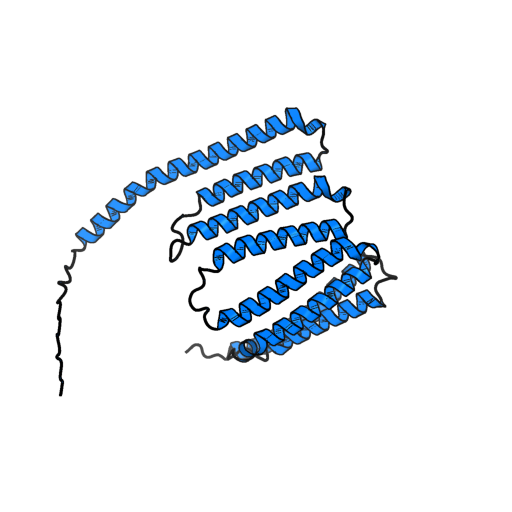 LEU A CA 1
ATOM 1399 C C . LEU A 1 181 ? -15.115 3.209 -8.047 1.00 98.06 181 LEU A C 1
ATOM 1401 O O . LEU A 1 181 ? -16.224 3.231 -7.520 1.00 98.06 181 LEU A O 1
ATOM 1405 N N . SER A 1 182 ? -14.089 2.544 -7.515 1.00 97.88 182 SER A N 1
ATOM 1406 C CA . SER A 1 182 ? -14.180 1.798 -6.254 1.00 97.88 182 SER A CA 1
ATOM 1407 C C . SER A 1 182 ? -14.428 2.727 -5.064 1.00 97.88 182 SER A C 1
ATOM 1409 O O . SER A 1 182 ? -15.278 2.435 -4.225 1.00 97.88 182 SER A O 1
ATOM 1411 N N . ILE A 1 183 ? -13.743 3.875 -5.009 1.00 98.00 183 ILE A N 1
ATOM 1412 C CA . ILE A 1 183 ? -13.974 4.912 -3.992 1.00 98.00 183 ILE A CA 1
ATOM 1413 C C . ILE A 1 183 ? -15.410 5.434 -4.092 1.00 98.00 183 ILE A C 1
ATOM 1415 O O . ILE A 1 183 ? -16.103 5.507 -3.079 1.00 98.00 183 ILE A O 1
ATOM 1419 N N . TYR A 1 184 ? -15.867 5.757 -5.306 1.00 98.44 184 TYR A N 1
ATOM 1420 C CA . TYR A 1 184 ? -17.238 6.204 -5.547 1.00 98.44 184 TYR A CA 1
ATOM 1421 C C . TYR A 1 184 ? -18.260 5.163 -5.067 1.00 98.44 184 TYR A C 1
ATOM 1423 O O . TYR A 1 184 ? -19.145 5.490 -4.276 1.00 98.44 184 TYR A O 1
ATOM 1431 N N . TRP A 1 185 ? -18.100 3.900 -5.471 1.00 98.44 185 TRP A N 1
ATOM 1432 C CA . TRP A 1 185 ? -18.989 2.810 -5.070 1.00 98.44 185 TRP A CA 1
ATOM 1433 C C . TRP A 1 185 ? -19.064 2.661 -3.548 1.00 98.44 185 TRP A C 1
ATOM 1435 O O . TRP A 1 185 ? -20.152 2.651 -2.974 1.00 98.44 185 TRP A O 1
ATOM 1445 N N . LEU A 1 186 ? -17.912 2.592 -2.878 1.00 97.62 186 LEU A N 1
ATOM 1446 C CA . LEU A 1 186 ? -17.837 2.422 -1.426 1.00 97.62 186 LEU A CA 1
ATOM 1447 C C . LEU A 1 186 ? -18.442 3.600 -0.656 1.00 97.62 186 LEU A C 1
ATOM 1449 O O . LEU A 1 186 ? -19.010 3.407 0.420 1.00 97.62 186 LEU A O 1
ATOM 1453 N N . TRP A 1 187 ? -18.324 4.813 -1.193 1.00 98.19 187 TRP A N 1
ATOM 1454 C CA . TRP A 1 187 ? -18.834 6.012 -0.541 1.00 98.19 187 TRP A CA 1
ATOM 1455 C C . TRP A 1 187 ? -20.352 6.172 -0.686 1.00 98.19 187 TRP A C 1
ATOM 1457 O O . TRP A 1 187 ? -21.027 6.517 0.292 1.00 98.19 187 TRP A O 1
ATOM 1467 N N . PHE A 1 188 ? -20.879 5.938 -1.892 1.00 98.19 188 PHE A N 1
ATOM 1468 C CA . PHE A 1 188 ? -22.263 6.269 -2.245 1.00 98.19 188 PHE A CA 1
ATOM 1469 C C . PHE A 1 188 ? -23.204 5.060 -2.269 1.00 98.19 188 PHE A C 1
ATOM 1471 O O . PHE A 1 188 ? -24.315 5.162 -1.758 1.00 98.19 188 PHE A O 1
ATOM 1478 N N . GLU A 1 189 ? -22.765 3.919 -2.800 1.00 98.12 189 GLU A N 1
ATOM 1479 C CA . GLU A 1 189 ? -23.664 2.814 -3.174 1.00 98.12 189 GLU A CA 1
ATOM 1480 C C . GLU A 1 189 ? -23.581 1.614 -2.223 1.00 98.12 189 GLU A C 1
ATOM 1482 O O . GLU A 1 189 ? -24.579 0.942 -1.958 1.00 98.12 189 GLU A O 1
ATOM 1487 N N . ALA A 1 190 ? -22.402 1.353 -1.650 1.00 97.44 190 ALA A N 1
ATOM 1488 C CA . ALA A 1 190 ? -22.142 0.127 -0.894 1.00 97.44 190 ALA A CA 1
ATOM 1489 C C . ALA A 1 190 ? -23.058 -0.074 0.325 1.00 97.44 190 ALA A C 1
ATOM 1491 O O . ALA A 1 190 ? -23.299 -1.208 0.732 1.00 97.44 190 ALA A O 1
ATOM 1492 N N . GLY A 1 191 ? -23.608 1.004 0.894 1.00 96.88 191 GLY A N 1
ATOM 1493 C CA . GLY A 1 191 ? -24.499 0.935 2.057 1.00 96.88 191 GLY A CA 1
ATOM 1494 C C . GLY A 1 191 ? -25.828 0.209 1.812 1.00 96.88 191 GLY A C 1
ATOM 1495 O O . GLY A 1 191 ? -26.456 -0.217 2.777 1.00 96.88 191 GLY A O 1
ATOM 1496 N N . VAL A 1 192 ? -26.250 0.052 0.553 1.00 97.94 192 VAL A N 1
ATOM 1497 C CA . VAL A 1 192 ? -27.500 -0.644 0.187 1.00 97.94 192 VAL A CA 1
ATOM 1498 C C . VAL A 1 192 ? -27.311 -2.166 0.126 1.00 97.94 192 VAL A C 1
ATOM 1500 O O . VAL A 1 192 ? -28.284 -2.918 0.175 1.00 97.94 192 VAL A O 1
ATOM 1503 N N . TYR A 1 193 ? -26.064 -2.632 0.056 1.00 97.19 193 TYR A N 1
ATOM 1504 C CA . TYR A 1 193 ? -25.719 -4.037 -0.136 1.00 97.19 193 TYR A CA 1
ATOM 1505 C C . TYR A 1 193 ? -25.102 -4.643 1.128 1.00 97.19 193 TYR A C 1
ATOM 1507 O O . TYR A 1 193 ? -24.420 -3.973 1.912 1.00 97.19 193 TYR A O 1
ATOM 1515 N N . VAL A 1 194 ? -25.297 -5.950 1.309 1.00 95.81 194 VAL A N 1
ATOM 1516 C CA . VAL A 1 194 ? -24.586 -6.702 2.355 1.00 95.81 194 VAL A CA 1
ATOM 1517 C C . VAL A 1 194 ? -23.101 -6.834 2.004 1.00 95.81 194 VAL A C 1
ATOM 1519 O O . VAL A 1 194 ? -22.691 -6.649 0.853 1.00 95.81 194 VAL A O 1
ATOM 1522 N N . TRP A 1 195 ? -22.264 -7.115 3.001 1.00 94.25 195 TRP A N 1
ATOM 1523 C CA . TRP A 1 195 ? -20.811 -7.080 2.819 1.00 94.25 195 TRP A CA 1
ATOM 1524 C C . TRP A 1 195 ? -20.314 -8.136 1.827 1.00 94.25 195 TRP A C 1
ATOM 1526 O O . TRP A 1 195 ? -19.394 -7.849 1.064 1.00 94.25 195 TRP A O 1
ATOM 1536 N N . GLU A 1 196 ? -20.959 -9.302 1.756 1.00 94.75 196 GLU A N 1
ATOM 1537 C CA . GLU A 1 196 ? -20.641 -10.365 0.800 1.00 94.75 196 GLU A CA 1
ATOM 1538 C C . GLU A 1 196 ? -20.859 -9.901 -0.645 1.00 94.75 196 GLU A C 1
ATOM 1540 O O . GLU A 1 196 ? -20.014 -10.128 -1.511 1.00 94.75 196 GLU A O 1
ATOM 1545 N N . GLN A 1 197 ? -21.961 -9.188 -0.896 1.00 96.38 197 GLN A N 1
ATOM 1546 C CA . GLN A 1 197 ? -22.291 -8.648 -2.215 1.00 96.38 197 GLN A CA 1
ATOM 1547 C C . GLN A 1 197 ? -21.312 -7.547 -2.625 1.00 96.38 197 GLN A C 1
ATOM 1549 O O . GLN A 1 197 ? -20.798 -7.571 -3.742 1.00 96.38 197 GLN A O 1
ATOM 1554 N N . ASN A 1 198 ? -20.999 -6.616 -1.718 1.00 97.19 198 ASN A N 1
ATOM 1555 C CA . ASN A 1 198 ? -19.984 -5.591 -1.973 1.00 97.19 198 ASN A CA 1
ATOM 1556 C C . ASN A 1 198 ? -18.612 -6.210 -2.264 1.00 97.19 198 ASN A C 1
ATOM 1558 O O . ASN A 1 198 ? -17.923 -5.777 -3.188 1.00 97.19 198 ASN A O 1
ATOM 1562 N N . PHE A 1 199 ? -18.225 -7.244 -1.513 1.00 94.88 199 PHE A N 1
ATOM 1563 C CA . PHE A 1 199 ? -16.968 -7.953 -1.728 1.00 94.88 199 PHE A CA 1
ATOM 1564 C C . PHE A 1 199 ? -16.939 -8.661 -3.089 1.00 94.88 199 PHE A C 1
ATOM 1566 O O . PHE A 1 199 ? -15.965 -8.528 -3.832 1.00 94.88 199 PHE A O 1
ATOM 1573 N N . ALA A 1 200 ? -18.023 -9.346 -3.463 1.00 97.56 200 ALA A N 1
ATOM 1574 C CA . ALA A 1 200 ? -18.161 -9.973 -4.774 1.00 97.56 200 ALA A CA 1
ATOM 1575 C C . ALA A 1 200 ? -18.085 -8.945 -5.919 1.00 97.56 200 ALA A C 1
ATOM 1577 O O . ALA A 1 200 ? -17.354 -9.161 -6.884 1.00 97.56 200 ALA A O 1
ATOM 1578 N N . LEU A 1 201 ? -18.769 -7.800 -5.812 1.00 97.56 201 LEU A N 1
ATOM 1579 C CA . LEU A 1 201 ? -18.685 -6.729 -6.816 1.00 97.56 201 LEU A CA 1
ATOM 1580 C C . LEU A 1 201 ? -17.271 -6.144 -6.919 1.00 97.56 201 LEU A C 1
ATOM 1582 O O . LEU A 1 201 ? -16.774 -5.926 -8.027 1.00 97.56 201 LEU A O 1
ATOM 1586 N N . GLY A 1 202 ? -16.592 -5.969 -5.783 1.00 96.38 202 GLY A N 1
ATOM 1587 C CA . GLY A 1 202 ? -15.179 -5.600 -5.738 1.00 96.38 202 GLY A CA 1
ATOM 1588 C C . GLY A 1 202 ? -14.305 -6.591 -6.514 1.00 96.38 202 GLY A C 1
ATOM 1589 O O . GLY A 1 202 ? -13.563 -6.178 -7.407 1.00 96.38 202 GLY A O 1
ATOM 1590 N N . LEU A 1 203 ? -14.451 -7.895 -6.255 1.00 96.75 203 LEU A N 1
ATOM 1591 C CA . LEU A 1 203 ? -13.720 -8.953 -6.964 1.00 96.75 203 LEU A CA 1
ATOM 1592 C C . LEU A 1 203 ? -14.011 -8.977 -8.465 1.00 96.75 203 LEU A C 1
ATOM 1594 O O . LEU A 1 203 ? -13.079 -9.091 -9.260 1.00 96.75 203 LEU A O 1
ATOM 1598 N N . LEU A 1 204 ? -15.280 -8.858 -8.859 1.00 98.00 204 LEU A N 1
ATOM 1599 C CA . LEU A 1 204 ? -15.675 -8.842 -10.265 1.00 98.00 204 LEU A CA 1
ATOM 1600 C C . LEU A 1 204 ? -15.064 -7.642 -10.994 1.00 98.00 204 LEU A C 1
ATOM 1602 O O . LEU A 1 204 ? -14.515 -7.798 -12.084 1.00 98.00 204 LEU A O 1
ATOM 1606 N N . SER A 1 205 ? -15.119 -6.456 -10.385 1.00 97.94 205 SER A N 1
ATOM 1607 C CA . SER A 1 205 ? -14.527 -5.249 -10.968 1.00 97.94 205 SER A CA 1
ATOM 1608 C C . SER A 1 205 ? -13.008 -5.380 -11.133 1.00 97.94 205 SER A C 1
ATOM 1610 O O . SER A 1 205 ? -12.481 -5.052 -12.196 1.00 97.94 205 SER A O 1
ATOM 1612 N N . LEU A 1 206 ? -12.312 -5.942 -10.136 1.00 96.81 206 LEU A N 1
ATOM 1613 C CA . LEU A 1 206 ? -10.875 -6.201 -10.212 1.00 96.81 206 LEU A CA 1
ATOM 1614 C C . LEU A 1 206 ? -10.556 -7.242 -11.292 1.00 96.81 206 LEU A C 1
ATOM 1616 O O . LEU A 1 206 ? -9.601 -7.067 -12.043 1.00 96.81 206 LEU A O 1
ATOM 1620 N N . LEU A 1 207 ? -11.367 -8.295 -11.422 1.00 97.31 207 LEU A N 1
ATOM 1621 C CA . LEU A 1 207 ? -11.197 -9.306 -12.467 1.00 97.31 207 LEU A CA 1
ATOM 1622 C C . LEU A 1 207 ? -11.297 -8.681 -13.866 1.00 97.31 207 LEU A C 1
ATOM 1624 O O . LEU A 1 207 ? -10.454 -8.958 -14.716 1.00 97.31 207 LEU A O 1
ATOM 1628 N N . ILE A 1 208 ? -12.279 -7.802 -14.095 1.00 97.88 208 ILE A N 1
ATOM 1629 C CA . ILE A 1 208 ? -12.428 -7.071 -15.365 1.00 97.88 208 ILE A CA 1
ATOM 1630 C C . ILE A 1 208 ? -11.176 -6.235 -15.654 1.00 97.88 208 ILE A C 1
ATOM 1632 O O . ILE A 1 208 ? -10.650 -6.291 -16.766 1.00 97.88 208 ILE A O 1
ATOM 1636 N N . VAL A 1 209 ? -10.667 -5.504 -14.659 1.00 97.25 209 VAL A N 1
ATOM 1637 C CA . VAL A 1 209 ? -9.432 -4.717 -14.798 1.00 97.25 209 VAL A CA 1
ATOM 1638 C C . VAL A 1 209 ? -8.257 -5.603 -15.172 1.00 97.25 209 VAL A C 1
ATOM 1640 O O . VAL A 1 209 ? -7.568 -5.308 -16.143 1.00 97.25 209 VAL A O 1
ATOM 1643 N N . LEU A 1 210 ? -8.050 -6.719 -14.474 1.00 95.50 210 LEU A N 1
ATOM 1644 C CA . LEU A 1 210 ? -6.928 -7.609 -14.762 1.00 95.50 210 LEU A CA 1
ATOM 1645 C C . LEU A 1 210 ? -7.016 -8.241 -16.159 1.00 95.50 210 LEU A C 1
ATOM 1647 O O . LEU A 1 210 ? -5.985 -8.433 -16.808 1.00 95.50 210 LEU A O 1
ATOM 1651 N N . VAL A 1 211 ? -8.224 -8.538 -16.650 1.00 96.56 211 VAL A N 1
ATOM 1652 C CA . VAL A 1 211 ? -8.442 -8.996 -18.032 1.00 96.56 211 VAL A CA 1
ATOM 1653 C C . VAL A 1 211 ? -8.037 -7.910 -19.032 1.00 96.56 211 VAL A C 1
ATOM 1655 O O . VAL A 1 211 ? -7.313 -8.202 -19.988 1.00 96.56 211 VAL A O 1
ATOM 1658 N N . VAL A 1 212 ? -8.452 -6.660 -18.805 1.00 96.75 212 VAL A N 1
ATOM 1659 C CA . VAL A 1 212 ? -8.076 -5.515 -19.653 1.00 96.75 212 VAL A CA 1
ATOM 1660 C C . VAL A 1 212 ? -6.561 -5.296 -19.635 1.00 96.75 212 VAL A C 1
ATOM 1662 O O . VAL A 1 212 ? -5.953 -5.204 -20.701 1.00 96.75 212 VAL A O 1
ATOM 1665 N N . GLU A 1 213 ? -5.939 -5.294 -18.456 1.00 94.62 213 GLU A N 1
ATOM 1666 C CA . GLU A 1 213 ? -4.488 -5.148 -18.283 1.00 94.62 213 GLU A CA 1
ATOM 1667 C C . GLU A 1 213 ? -3.714 -6.260 -18.993 1.00 94.62 213 GLU A C 1
ATOM 1669 O O . GLU A 1 213 ? -2.781 -5.999 -19.751 1.00 94.62 213 GLU A O 1
ATOM 1674 N N . THR A 1 214 ? -4.148 -7.512 -18.842 1.00 93.88 214 THR A N 1
ATOM 1675 C CA . THR A 1 214 ? -3.542 -8.648 -19.554 1.00 93.88 214 THR A CA 1
ATOM 1676 C C . THR A 1 214 ? -3.636 -8.457 -21.068 1.00 93.88 214 THR A C 1
ATOM 1678 O O . THR A 1 214 ? -2.688 -8.769 -21.788 1.00 93.88 214 THR A O 1
ATOM 1681 N N . GLY A 1 215 ? -4.742 -7.895 -21.567 1.00 93.75 215 GLY A N 1
ATOM 1682 C CA . GLY A 1 215 ? -4.892 -7.512 -22.970 1.00 93.75 215 GLY A CA 1
ATOM 1683 C C . GLY A 1 215 ? -3.901 -6.426 -23.407 1.00 93.75 215 GLY A C 1
ATOM 1684 O O . GLY A 1 215 ? -3.280 -6.564 -24.463 1.00 93.75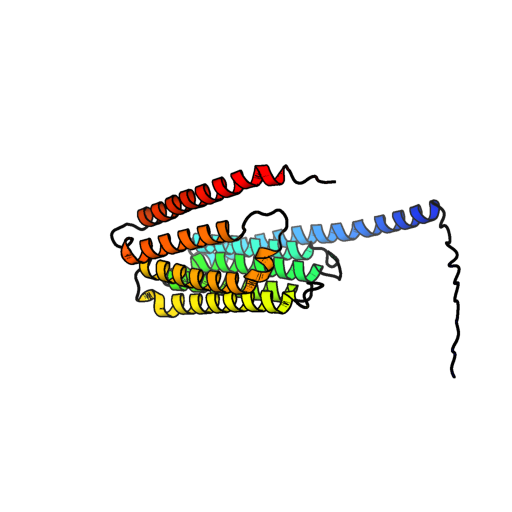 215 GLY A O 1
ATOM 1685 N N . ILE A 1 216 ? -3.709 -5.388 -22.586 1.00 92.25 216 ILE A N 1
ATOM 1686 C CA . ILE A 1 216 ? -2.755 -4.290 -22.831 1.00 92.25 216 ILE A CA 1
ATOM 1687 C C . ILE A 1 216 ? -1.310 -4.815 -22.878 1.00 92.25 216 ILE A C 1
ATOM 1689 O O . ILE A 1 216 ? -0.539 -4.414 -23.755 1.00 92.25 216 ILE A O 1
ATOM 1693 N N . PHE A 1 217 ? -0.953 -5.735 -21.977 1.00 89.56 217 PHE A N 1
ATOM 1694 C CA . PHE A 1 217 ? 0.408 -6.265 -21.819 1.00 89.56 217 PHE A CA 1
ATOM 1695 C C . PHE A 1 217 ? 0.679 -7.581 -22.566 1.00 89.56 217 PHE A C 1
ATOM 1697 O O . PHE A 1 217 ? 1.801 -8.090 -22.530 1.00 89.56 217 PHE A O 1
ATOM 1704 N N . ARG A 1 218 ? -0.297 -8.119 -23.308 1.00 90.31 218 ARG A N 1
ATOM 1705 C CA . ARG A 1 218 ? -0.203 -9.420 -24.001 1.00 90.31 218 ARG A CA 1
ATOM 1706 C C . ARG A 1 218 ? 1.059 -9.579 -24.856 1.00 90.31 218 ARG A C 1
ATOM 1708 O O . ARG A 1 218 ? 1.646 -10.657 -24.892 1.00 90.31 218 ARG A O 1
ATOM 1715 N N . ALA A 1 219 ? 1.461 -8.521 -25.560 1.00 84.12 219 ALA A N 1
ATOM 1716 C CA . ALA A 1 219 ? 2.614 -8.564 -26.457 1.00 84.12 219 ALA A CA 1
ATOM 1717 C C . ALA A 1 219 ? 3.952 -8.743 -25.715 1.00 84.12 219 ALA A C 1
ATOM 1719 O O . ALA A 1 219 ? 4.844 -9.386 -26.257 1.00 84.12 219 ALA A O 1
ATOM 1720 N N . ASP A 1 220 ? 4.077 -8.227 -24.489 1.00 82.12 220 ASP A N 1
ATOM 1721 C CA . ASP A 1 220 ? 5.321 -8.296 -23.705 1.00 82.12 220 ASP A CA 1
ATOM 1722 C C . ASP A 1 220 ? 5.405 -9.602 -22.904 1.00 82.12 220 ASP A C 1
ATOM 1724 O O . ASP A 1 220 ? 6.481 -10.174 -22.721 1.00 82.12 220 ASP A O 1
ATOM 1728 N N . ILE A 1 221 ? 4.242 -10.129 -22.513 1.00 80.56 221 ILE A N 1
ATOM 1729 C CA . ILE A 1 221 ? 4.110 -11.423 -21.842 1.00 80.56 221 ILE A CA 1
ATOM 1730 C C . ILE A 1 221 ? 4.719 -12.546 -22.703 1.00 80.56 221 ILE A C 1
ATOM 1732 O O . ILE A 1 221 ? 5.408 -13.413 -22.182 1.00 80.56 221 ILE A O 1
ATOM 1736 N N . GLY A 1 222 ? 4.539 -12.521 -24.028 1.00 75.50 222 GLY A N 1
ATOM 1737 C CA . GLY A 1 222 ? 5.000 -13.593 -24.923 1.00 75.50 222 GLY A CA 1
ATOM 1738 C C . GLY A 1 222 ? 6.501 -13.620 -25.249 1.00 75.50 222 GLY A C 1
ATOM 1739 O O . GLY A 1 222 ? 6.940 -14.553 -25.915 1.00 75.50 222 GLY A O 1
ATOM 1740 N N . THR A 1 223 ? 7.285 -12.617 -24.837 1.00 75.06 223 THR A N 1
ATOM 1741 C CA . THR A 1 223 ? 8.675 -12.445 -25.318 1.00 75.06 223 THR A CA 1
ATOM 1742 C C . THR A 1 223 ? 9.772 -12.933 -24.369 1.00 75.06 223 THR A C 1
ATOM 1744 O O . THR A 1 223 ? 10.948 -12.874 -24.728 1.00 75.06 223 THR A O 1
ATOM 1747 N N . SER A 1 224 ? 9.432 -13.428 -23.176 1.00 75.12 224 SER A N 1
ATOM 1748 C CA . SER A 1 224 ? 10.443 -13.909 -22.227 1.00 75.12 224 SER A CA 1
ATOM 1749 C C . SER A 1 224 ? 10.986 -15.277 -22.659 1.00 75.12 224 SER A C 1
ATOM 1751 O O . SER A 1 224 ? 10.331 -16.304 -22.488 1.00 75.12 224 SER A O 1
ATOM 1753 N N . LYS A 1 225 ? 12.179 -15.296 -23.271 1.00 78.81 225 LYS A N 1
ATOM 1754 C CA . LYS A 1 225 ? 12.886 -16.541 -23.611 1.00 78.81 225 LYS A CA 1
ATOM 1755 C C . LYS A 1 225 ? 13.212 -17.306 -22.323 1.00 78.81 225 LYS A C 1
ATOM 1757 O O . LYS A 1 225 ? 13.766 -16.723 -21.399 1.00 78.81 225 LYS A O 1
ATOM 1762 N N . GLY A 1 226 ? 12.881 -18.595 -22.279 1.00 76.56 226 GLY A N 1
ATOM 1763 C CA . GLY A 1 226 ? 13.221 -19.489 -21.162 1.00 76.56 226 GLY A CA 1
ATOM 1764 C C . GLY A 1 226 ? 12.207 -19.528 -20.014 1.00 76.56 226 GLY A C 1
ATOM 1765 O O . GLY A 1 226 ? 12.291 -20.411 -19.171 1.00 76.56 226 GLY A O 1
ATOM 1766 N N . MET A 1 227 ? 11.208 -18.642 -19.990 1.00 73.12 227 MET A N 1
ATOM 1767 C CA . MET A 1 227 ? 10.090 -18.752 -19.050 1.00 73.12 227 MET A CA 1
ATOM 1768 C C . MET A 1 227 ? 8.981 -19.562 -19.729 1.00 73.12 227 MET A C 1
ATOM 1770 O O . MET A 1 227 ? 8.538 -19.203 -20.823 1.00 73.12 227 MET A O 1
ATOM 1774 N N . GLY A 1 228 ? 8.543 -20.680 -19.139 1.00 83.75 228 GLY A N 1
ATOM 1775 C CA . GLY A 1 228 ? 7.439 -21.454 -19.717 1.00 83.75 228 GLY A CA 1
ATOM 1776 C C . GLY A 1 228 ? 6.144 -20.630 -19.768 1.00 83.75 228 GLY A C 1
ATOM 1777 O O . GLY A 1 228 ? 6.096 -19.509 -19.274 1.00 83.75 228 GLY A O 1
ATOM 1778 N N . ASN A 1 229 ? 5.076 -21.170 -20.365 1.00 90.00 229 ASN A N 1
ATOM 1779 C CA . ASN A 1 229 ? 3.884 -20.400 -20.748 1.00 90.00 229 ASN A CA 1
ATOM 1780 C C . ASN A 1 229 ? 3.377 -19.424 -19.640 1.00 90.00 229 ASN A C 1
ATOM 1782 O O . ASN A 1 229 ? 2.748 -19.858 -18.667 1.00 90.00 229 ASN A O 1
ATOM 1786 N N . PRO A 1 230 ? 3.592 -18.102 -19.782 1.00 89.38 230 PRO A N 1
ATOM 1787 C CA . PRO A 1 230 ? 3.280 -17.121 -18.738 1.00 89.38 230 PRO A CA 1
ATOM 1788 C C . PRO A 1 230 ? 1.774 -16.870 -18.579 1.00 89.38 230 PRO A C 1
ATOM 1790 O O . PRO A 1 230 ? 1.341 -16.279 -17.590 1.00 89.38 230 PRO A O 1
ATOM 1793 N N . TYR A 1 231 ? 0.950 -17.366 -19.507 1.00 92.69 231 TYR A N 1
ATOM 1794 C CA . TYR A 1 231 ? -0.506 -17.299 -19.397 1.00 92.69 231 TYR A CA 1
ATOM 1795 C C . TYR A 1 231 ? -1.067 -18.279 -18.359 1.00 92.69 231 TYR A C 1
ATOM 1797 O O . TYR A 1 231 ? -2.197 -18.091 -17.912 1.00 92.69 231 TYR A O 1
ATOM 1805 N N . ILE A 1 232 ? -0.306 -19.299 -17.941 1.00 93.25 232 ILE A N 1
ATOM 1806 C CA . ILE A 1 232 ? -0.786 -20.277 -16.954 1.00 93.25 232 ILE A CA 1
ATOM 1807 C C . ILE A 1 232 ? -0.938 -19.643 -15.557 1.00 93.25 232 ILE A C 1
ATOM 1809 O O . ILE A 1 232 ? -2.049 -19.700 -15.031 1.00 93.25 232 ILE A O 1
ATOM 1813 N N . PRO A 1 233 ? 0.074 -18.974 -14.963 1.00 92.62 233 PRO A N 1
ATOM 1814 C CA . PRO A 1 233 ? -0.099 -18.272 -13.686 1.00 92.62 233 PRO A CA 1
ATOM 1815 C C . PRO A 1 233 ? -1.215 -17.218 -13.712 1.00 92.62 233 PRO A C 1
ATOM 1817 O O . PRO A 1 233 ? -1.982 -17.109 -12.757 1.00 92.62 233 PRO A O 1
ATOM 1820 N N . ILE A 1 234 ? -1.352 -16.487 -14.824 1.00 94.12 234 ILE A N 1
ATOM 1821 C CA . ILE A 1 234 ? -2.429 -15.502 -15.017 1.00 94.12 234 ILE A CA 1
ATOM 1822 C C . ILE A 1 234 ? -3.800 -16.197 -15.028 1.00 94.12 234 ILE A C 1
ATOM 1824 O O . ILE A 1 234 ? -4.727 -15.760 -14.349 1.00 94.12 234 ILE A O 1
ATOM 1828 N N . GLY A 1 235 ? -3.926 -17.316 -15.746 1.00 96.19 235 GLY A N 1
ATOM 1829 C CA . GLY A 1 235 ? -5.149 -18.117 -15.777 1.00 96.19 235 GLY A CA 1
ATOM 1830 C C . GLY A 1 235 ? -5.524 -18.692 -14.409 1.00 96.19 235 GLY A C 1
ATOM 1831 O O . GLY A 1 235 ? -6.697 -18.663 -14.041 1.00 96.19 235 GLY A O 1
ATOM 1832 N N . ILE A 1 236 ? -4.540 -19.153 -13.626 1.00 96.19 236 ILE A N 1
ATOM 1833 C CA . ILE A 1 236 ? -4.736 -19.625 -12.243 1.00 96.19 236 ILE A CA 1
ATOM 1834 C C . ILE A 1 236 ? -5.287 -18.490 -11.369 1.00 96.19 236 ILE A C 1
ATOM 1836 O O . ILE A 1 236 ? -6.255 -18.704 -10.639 1.00 96.19 236 ILE A O 1
ATOM 1840 N N . LEU A 1 237 ? -4.725 -17.280 -11.477 1.00 95.75 237 LEU A N 1
ATOM 1841 C CA . LEU A 1 237 ? -5.213 -16.101 -10.756 1.00 95.75 237 LEU A CA 1
ATOM 1842 C C . LEU A 1 237 ? -6.669 -15.771 -11.128 1.00 95.75 237 LEU A C 1
ATOM 1844 O O . LEU A 1 237 ? -7.497 -15.561 -10.241 1.00 95.75 237 LEU A O 1
ATOM 1848 N N . PHE A 1 238 ? -7.007 -15.768 -12.421 1.00 97.31 238 PHE A N 1
ATOM 1849 C CA . PHE A 1 238 ? -8.374 -15.491 -12.885 1.00 97.31 238 PHE A CA 1
ATOM 1850 C C . PHE A 1 238 ? -9.367 -16.547 -12.418 1.00 97.31 238 PHE A C 1
ATOM 1852 O O . PHE A 1 238 ? -10.463 -16.205 -11.974 1.00 97.31 238 PHE A O 1
ATOM 1859 N N . ALA A 1 239 ? -8.982 -17.821 -12.476 1.00 97.69 239 ALA A N 1
ATOM 1860 C CA . ALA A 1 239 ? -9.806 -18.913 -11.985 1.00 97.69 239 ALA A CA 1
ATOM 1861 C C . ALA A 1 239 ? -10.066 -18.780 -10.476 1.00 97.69 239 ALA A C 1
ATOM 1863 O O . ALA A 1 239 ? -11.212 -18.912 -10.049 1.00 97.69 239 ALA A O 1
ATOM 1864 N N . TRP A 1 240 ? -9.046 -18.446 -9.679 1.00 98.12 240 TRP A N 1
ATOM 1865 C CA . TRP A 1 240 ? -9.209 -18.210 -8.242 1.00 98.12 240 TRP A CA 1
ATOM 1866 C C . TRP A 1 240 ? -10.187 -17.067 -7.957 1.00 98.12 240 TRP A C 1
ATOM 1868 O O . TRP A 1 240 ? -11.125 -17.227 -7.176 1.00 98.12 240 TRP A O 1
ATOM 1878 N N . MET A 1 241 ? -10.018 -15.932 -8.635 1.00 97.75 241 MET A N 1
ATOM 1879 C CA . MET A 1 241 ? -10.904 -14.780 -8.471 1.00 97.75 241 MET A CA 1
ATOM 1880 C C . MET A 1 241 ? -12.344 -15.074 -8.897 1.00 97.75 241 MET A C 1
ATOM 1882 O O . MET A 1 241 ? -13.275 -14.646 -8.217 1.00 97.75 241 MET A O 1
ATOM 1886 N N . ALA 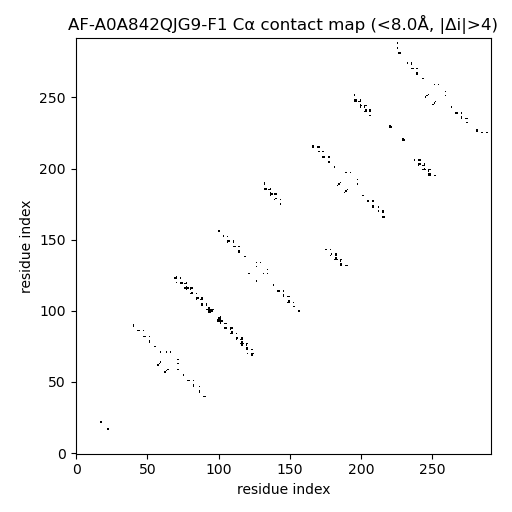A 1 242 ? -12.543 -15.825 -9.982 1.00 97.81 242 ALA A N 1
ATOM 1887 C CA . ALA A 1 242 ? -13.868 -16.247 -10.423 1.00 97.81 242 ALA A CA 1
ATOM 1888 C C . ALA A 1 242 ? -14.536 -17.183 -9.402 1.00 97.81 242 ALA A C 1
ATOM 1890 O O . ALA A 1 242 ? -15.718 -17.016 -9.102 1.00 97.81 242 ALA A O 1
ATOM 1891 N N . VAL A 1 243 ? -13.781 -18.122 -8.819 1.00 98.19 243 VAL A N 1
ATOM 1892 C CA . VAL A 1 243 ? -14.273 -18.995 -7.740 1.00 98.19 243 VAL A CA 1
ATOM 1893 C C . VAL A 1 243 ? -14.693 -18.170 -6.525 1.00 98.19 243 VAL A C 1
ATOM 1895 O O . VAL A 1 243 ? -15.785 -18.386 -6.000 1.00 98.19 243 VAL A O 1
ATOM 1898 N N . LEU A 1 244 ? -13.878 -17.198 -6.105 1.00 97.94 244 LEU A N 1
ATOM 1899 C CA . LEU A 1 244 ? -14.233 -16.305 -5.001 1.00 97.94 244 LEU A CA 1
ATOM 1900 C C . LEU A 1 244 ? -15.475 -15.468 -5.321 1.00 97.94 244 LEU A C 1
ATOM 1902 O O . LEU A 1 244 ? -16.366 -15.371 -4.484 1.00 97.94 244 LEU A O 1
ATOM 1906 N N . PHE A 1 245 ? -15.575 -14.906 -6.526 1.00 98.00 245 PHE A N 1
ATOM 1907 C CA . PHE A 1 245 ? -16.763 -14.165 -6.946 1.00 98.00 245 PHE A CA 1
ATOM 1908 C C . PHE A 1 245 ? -18.029 -15.025 -6.833 1.00 98.00 245 PHE A C 1
ATOM 1910 O O . PHE A 1 245 ? -18.996 -14.611 -6.198 1.00 98.00 245 PHE A O 1
ATOM 1917 N N . VAL A 1 246 ? -18.003 -16.245 -7.382 1.00 98.19 246 VAL A N 1
ATOM 1918 C CA . VAL A 1 246 ? -19.131 -17.187 -7.309 1.00 98.19 246 VAL A CA 1
ATOM 1919 C C . VAL A 1 246 ? -19.461 -17.537 -5.857 1.00 98.19 246 VAL A C 1
ATOM 1921 O O . VAL A 1 246 ? -20.635 -17.540 -5.486 1.00 98.19 246 VAL A O 1
ATOM 1924 N N . TRP A 1 247 ? -18.448 -17.785 -5.020 1.00 98.31 247 TRP A N 1
ATOM 1925 C CA . TRP A 1 247 ? -18.643 -18.056 -3.596 1.00 98.31 247 TRP A CA 1
ATOM 1926 C C . TRP A 1 247 ? -19.365 -16.905 -2.890 1.00 98.31 247 TRP A C 1
ATOM 1928 O O . TRP A 1 247 ? -20.425 -17.107 -2.297 1.00 98.31 247 TRP A O 1
ATOM 1938 N N . PHE A 1 248 ? -18.818 -15.693 -2.981 1.00 97.19 248 PHE A N 1
ATOM 1939 C CA . PHE A 1 248 ? -19.346 -14.534 -2.267 1.00 97.19 248 PHE A CA 1
ATOM 1940 C C . PHE A 1 248 ? -20.697 -14.059 -2.800 1.00 97.19 248 PHE A C 1
ATOM 1942 O O . PHE A 1 248 ? -21.513 -13.565 -2.027 1.00 97.19 248 PHE A O 1
ATOM 1949 N N . TRP A 1 249 ? -20.970 -14.260 -4.088 1.00 97.94 249 TRP A N 1
ATOM 1950 C CA . TRP A 1 249 ? -22.244 -13.873 -4.683 1.00 97.94 249 TRP A CA 1
ATOM 1951 C C . TRP A 1 249 ? -23.386 -14.843 -4.352 1.00 97.94 249 TRP A C 1
ATOM 1953 O O . TRP A 1 249 ? -24.490 -14.402 -4.039 1.00 97.94 249 TRP A O 1
ATOM 1963 N N . PHE A 1 250 ? -23.144 -16.157 -4.425 1.00 98.12 250 PHE A N 1
ATOM 1964 C CA . PHE A 1 250 ? -24.216 -17.158 -4.339 1.00 98.12 250 PHE A CA 1
ATOM 1965 C C . PHE A 1 250 ? -24.262 -17.926 -3.016 1.00 98.12 250 PHE A C 1
ATOM 1967 O O . PHE A 1 250 ? -25.339 -18.361 -2.612 1.00 98.12 250 PHE A O 1
ATOM 1974 N N . PHE A 1 251 ? -23.122 -18.122 -2.350 1.00 98.00 251 PHE A N 1
ATOM 1975 C CA . PHE A 1 251 ? -23.002 -19.102 -1.266 1.00 98.00 251 PHE A CA 1
ATOM 1976 C C . PHE A 1 251 ? -22.646 -18.504 0.091 1.00 98.00 251 PHE A C 1
ATOM 1978 O O . PHE A 1 251 ? -22.923 -19.148 1.093 1.00 98.00 251 PHE A O 1
ATOM 1985 N N . ALA A 1 252 ? -22.060 -17.307 0.155 1.00 97.12 252 ALA A N 1
ATOM 1986 C CA . ALA A 1 252 ? -21.507 -16.761 1.398 1.00 97.12 252 ALA A CA 1
ATOM 1987 C C . ALA A 1 252 ? -22.553 -16.304 2.432 1.00 97.12 252 ALA A C 1
ATOM 1989 O O . ALA A 1 252 ? -22.250 -16.301 3.622 1.00 97.12 252 ALA A O 1
ATOM 1990 N N . ALA A 1 253 ? -23.769 -15.954 2.001 1.00 97.19 253 ALA A N 1
ATOM 1991 C CA . ALA A 1 253 ? -24.810 -15.367 2.853 1.00 97.19 253 ALA A CA 1
ATOM 1992 C C . ALA A 1 253 ? -25.187 -16.177 4.123 1.00 97.19 253 ALA A C 1
ATOM 1994 O O . ALA A 1 253 ? -25.355 -15.566 5.176 1.00 97.19 253 ALA A O 1
ATOM 1995 N N . PRO A 1 254 ? -25.335 -17.519 4.092 1.00 97.88 254 PRO A N 1
ATOM 1996 C CA . PRO A 1 254 ? -25.614 -18.303 5.301 1.00 97.88 254 PRO A CA 1
ATOM 1997 C C . PRO A 1 254 ? -24.408 -18.486 6.239 1.00 97.88 254 PRO A C 1
ATOM 1999 O O . PRO A 1 254 ? -24.574 -19.049 7.321 1.00 97.88 254 PRO A O 1
ATOM 2002 N N . PHE A 1 255 ? -23.201 -18.069 5.846 1.00 96.81 255 PHE A N 1
ATOM 2003 C CA . PHE A 1 255 ? -21.980 -18.273 6.625 1.00 96.81 255 PHE A CA 1
ATOM 2004 C C . PHE A 1 255 ? -21.575 -17.005 7.379 1.00 96.81 255 PHE A C 1
ATOM 2006 O O . PHE A 1 255 ? -21.742 -15.883 6.913 1.00 96.81 255 PHE A O 1
ATOM 2013 N N . SER A 1 256 ? -20.975 -17.184 8.553 1.00 94.81 256 SER A N 1
ATOM 2014 C CA . SER A 1 256 ? -20.385 -16.071 9.303 1.00 94.81 256 SER A CA 1
ATOM 2015 C C . SER A 1 256 ? -19.159 -15.487 8.589 1.00 94.81 256 SER A C 1
ATOM 2017 O O . SER A 1 256 ? -18.493 -16.162 7.799 1.00 94.81 256 SER A O 1
ATOM 2019 N N . GLY A 1 257 ? -18.784 -14.253 8.942 1.00 88.00 257 GLY A N 1
ATOM 2020 C CA . GLY A 1 257 ? -17.571 -13.611 8.421 1.00 88.00 257 GLY A CA 1
ATOM 2021 C C . GLY A 1 257 ? -16.303 -14.458 8.603 1.00 88.00 257 GLY A C 1
ATOM 2022 O O . GLY A 1 257 ? -15.503 -14.566 7.679 1.00 88.00 257 GLY A O 1
ATOM 2023 N N . TYR A 1 258 ? -16.151 -15.142 9.744 1.00 89.69 258 TYR A N 1
ATOM 2024 C CA . TYR A 1 258 ? -15.006 -16.030 9.993 1.00 89.69 258 TYR A CA 1
ATOM 2025 C C . TYR A 1 258 ? -14.995 -17.266 9.090 1.00 89.69 258 TYR A C 1
ATOM 2027 O O . TYR A 1 258 ? -13.937 -17.674 8.615 1.00 89.69 258 TYR A O 1
ATOM 2035 N N . GLN A 1 259 ? -16.162 -17.857 8.830 1.00 94.25 259 GLN A N 1
ATOM 2036 C CA . GLN A 1 259 ? -16.279 -18.998 7.921 1.00 94.25 259 GLN A CA 1
ATOM 2037 C C . GLN A 1 259 ? -15.978 -18.579 6.479 1.00 94.25 259 GLN A C 1
ATOM 2039 O O . GLN A 1 259 ? -15.210 -19.253 5.796 1.00 94.25 259 GLN A O 1
ATOM 2044 N N . ASN A 1 260 ? -16.501 -17.433 6.040 1.00 92.75 260 ASN A N 1
ATOM 2045 C CA . ASN A 1 260 ? -16.194 -16.878 4.723 1.00 92.75 260 ASN A CA 1
ATOM 2046 C C . ASN A 1 260 ? -14.700 -16.535 4.572 1.00 92.75 260 ASN A C 1
ATOM 2048 O O . ASN A 1 260 ? -14.101 -16.832 3.538 1.00 92.75 260 ASN A O 1
ATOM 2052 N N . LEU A 1 261 ? -14.062 -15.999 5.619 1.00 88.62 261 LEU A N 1
ATOM 2053 C CA . LEU A 1 261 ? -12.613 -15.784 5.647 1.00 88.62 261 LEU A CA 1
ATOM 2054 C C . LEU A 1 261 ? -11.833 -17.106 5.556 1.00 88.62 261 LEU A C 1
ATOM 2056 O O . LEU A 1 261 ? -10.841 -17.183 4.833 1.00 88.62 261 LEU A O 1
ATOM 2060 N N . ALA A 1 262 ? -12.280 -18.160 6.243 1.00 92.31 262 ALA A N 1
ATOM 2061 C CA . ALA A 1 262 ? -11.650 -19.476 6.155 1.00 92.31 262 ALA A CA 1
ATOM 2062 C C . ALA A 1 262 ? -11.722 -20.050 4.731 1.00 92.31 262 ALA A C 1
ATOM 2064 O O . ALA A 1 262 ? -10.726 -20.579 4.240 1.00 92.31 262 ALA A O 1
ATOM 2065 N N . VAL A 1 263 ? -12.856 -19.894 4.039 1.00 95.94 263 VAL A N 1
ATOM 2066 C CA . VAL A 1 263 ? -12.999 -20.309 2.632 1.00 95.94 263 VAL A CA 1
ATOM 2067 C C . VAL A 1 263 ? -12.078 -19.502 1.718 1.00 95.94 263 VAL A C 1
ATOM 2069 O O . VAL A 1 263 ? -11.395 -20.084 0.870 1.00 95.94 263 VAL A O 1
ATOM 2072 N N . PHE A 1 264 ? -11.978 -18.186 1.930 1.00 94.56 264 PHE A N 1
ATOM 2073 C CA . PHE A 1 264 ? -11.013 -17.347 1.220 1.00 94.56 264 PHE A CA 1
ATOM 2074 C C . PHE A 1 264 ? -9.580 -17.878 1.391 1.00 94.56 264 PHE A C 1
ATOM 2076 O O . PHE A 1 264 ? -8.910 -18.159 0.396 1.00 94.56 264 PHE A O 1
ATOM 2083 N N . LEU A 1 265 ? -9.134 -18.110 2.629 1.00 89.75 265 LEU A N 1
ATOM 2084 C CA . LEU A 1 265 ? -7.781 -18.598 2.923 1.00 89.75 265 LEU A CA 1
ATOM 2085 C C . LEU A 1 265 ? -7.525 -20.008 2.373 1.00 89.75 265 LEU A C 1
ATOM 2087 O O . LEU A 1 265 ? -6.476 -20.253 1.780 1.00 89.75 265 LEU A O 1
ATOM 2091 N N . ALA A 1 266 ? -8.479 -20.929 2.524 1.00 97.12 266 ALA A N 1
ATOM 2092 C CA . ALA A 1 266 ? -8.360 -22.290 2.006 1.00 97.12 266 ALA A CA 1
ATOM 2093 C C . ALA A 1 266 ? -8.247 -22.303 0.473 1.00 97.12 266 ALA A C 1
ATOM 2095 O O . ALA A 1 266 ? -7.391 -22.998 -0.076 1.00 97.12 266 ALA A O 1
ATOM 2096 N N . SER A 1 267 ? -9.056 -21.492 -0.221 1.00 96.94 267 SER A N 1
ATOM 2097 C CA . SER A 1 267 ? -8.956 -21.347 -1.677 1.00 96.94 267 SER A CA 1
ATOM 2098 C C . SER A 1 267 ? -7.620 -20.723 -2.096 1.00 96.94 267 SER A C 1
ATOM 2100 O O . SER A 1 267 ? -6.993 -21.208 -3.033 1.00 96.94 267 SER A O 1
ATOM 2102 N N . MET A 1 268 ? -7.126 -19.716 -1.368 1.00 94.94 268 MET A N 1
ATOM 2103 C CA . MET A 1 268 ? -5.820 -19.108 -1.629 1.00 94.94 268 MET A CA 1
ATOM 2104 C C . MET A 1 268 ? -4.697 -20.148 -1.524 1.00 94.94 268 MET A C 1
ATOM 2106 O O . MET A 1 268 ? -3.869 -20.234 -2.426 1.00 94.94 268 MET A O 1
ATOM 2110 N N . ILE A 1 269 ? -4.691 -20.977 -0.472 1.00 96.00 269 ILE A N 1
ATOM 2111 C CA . ILE A 1 269 ? -3.708 -22.060 -0.293 1.00 96.00 2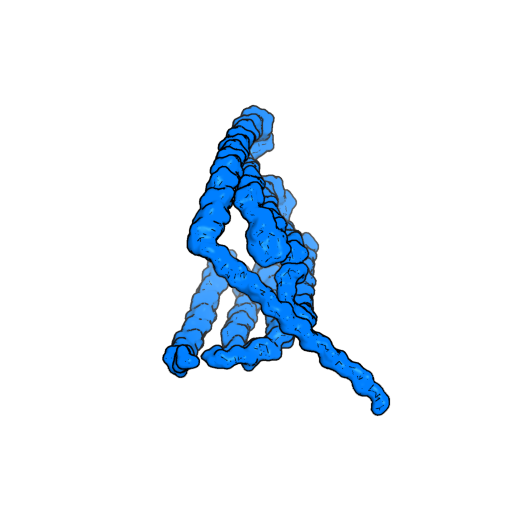69 ILE A CA 1
ATOM 2112 C C . ILE A 1 269 ? -3.798 -23.074 -1.437 1.00 96.00 269 ILE A C 1
ATOM 2114 O O . ILE A 1 269 ? -2.769 -23.477 -1.977 1.00 96.00 269 ILE A O 1
ATOM 2118 N N . LEU A 1 270 ? -5.012 -23.462 -1.835 1.00 97.88 270 LEU A N 1
ATOM 2119 C CA . LEU A 1 270 ? -5.229 -24.399 -2.936 1.00 97.88 270 LEU A CA 1
ATOM 2120 C C . LEU A 1 270 ? -4.637 -23.870 -4.252 1.00 97.88 270 LEU A C 1
ATOM 2122 O O . LEU A 1 270 ? -3.832 -24.552 -4.885 1.00 97.88 270 LEU A O 1
ATOM 2126 N N . PHE A 1 271 ? -4.998 -22.650 -4.653 1.00 96.88 271 PHE A N 1
ATOM 2127 C CA . PHE A 1 271 ? -4.527 -22.056 -5.907 1.00 96.88 271 PHE A CA 1
ATOM 2128 C C . PHE A 1 271 ? -3.034 -21.702 -5.865 1.00 96.88 271 PHE A C 1
ATOM 2130 O O . PHE A 1 271 ? -2.337 -21.895 -6.863 1.00 96.88 271 PHE A O 1
ATOM 2137 N N . ALA A 1 272 ? -2.510 -21.278 -4.711 1.00 92.12 272 ALA A N 1
ATOM 2138 C CA . ALA A 1 272 ? -1.073 -21.104 -4.509 1.00 92.12 272 ALA A CA 1
ATOM 2139 C C . ALA A 1 272 ? -0.318 -22.436 -4.636 1.00 92.12 272 ALA A C 1
ATOM 2141 O O . ALA A 1 272 ? 0.736 -22.479 -5.266 1.00 92.12 272 ALA A O 1
ATOM 2142 N N . GLY A 1 273 ? -0.871 -23.534 -4.108 1.00 96.31 273 GLY A N 1
ATOM 2143 C CA . GLY A 1 273 ? -0.325 -24.882 -4.268 1.00 96.31 273 GLY A CA 1
ATOM 2144 C C . GLY A 1 273 ? -0.278 -25.326 -5.732 1.00 96.31 273 GLY A C 1
ATOM 2145 O O . GLY A 1 273 ? 0.747 -25.836 -6.182 1.00 96.31 273 GLY A O 1
ATOM 2146 N N . ILE A 1 274 ? -1.339 -25.063 -6.503 1.00 97.31 274 ILE A N 1
ATOM 2147 C CA . ILE A 1 274 ? -1.370 -25.320 -7.955 1.00 97.31 274 ILE A CA 1
ATOM 2148 C C . ILE A 1 274 ? -0.286 -24.497 -8.671 1.00 97.31 274 ILE A C 1
ATOM 2150 O O . ILE A 1 274 ? 0.479 -25.046 -9.466 1.00 97.31 274 ILE A O 1
ATOM 2154 N N . GLY A 1 275 ? -0.177 -23.201 -8.360 1.00 93.94 275 GLY A N 1
ATOM 2155 C CA . GLY A 1 275 ? 0.860 -22.326 -8.913 1.00 93.94 275 GLY A CA 1
ATOM 2156 C C . GLY A 1 275 ? 2.279 -22.785 -8.559 1.00 93.94 275 GLY A C 1
ATOM 2157 O O . GLY A 1 275 ? 3.154 -22.796 -9.421 1.00 93.94 275 GLY A O 1
ATOM 2158 N N . TYR A 1 276 ? 2.500 -23.235 -7.322 1.00 93.50 276 TYR A N 1
ATOM 2159 C CA . TYR A 1 276 ? 3.780 -23.782 -6.875 1.00 93.50 276 TYR A CA 1
ATOM 2160 C C . TYR A 1 276 ? 4.155 -25.062 -7.626 1.00 93.50 276 TYR A C 1
ATOM 2162 O O . TYR A 1 276 ? 5.290 -25.182 -8.079 1.00 93.50 276 TYR A O 1
ATOM 2170 N N . LEU A 1 277 ? 3.220 -26.003 -7.801 1.00 95.25 277 LEU A N 1
ATOM 2171 C CA . LEU A 1 277 ? 3.469 -27.229 -8.568 1.00 95.25 277 LEU A CA 1
ATOM 2172 C C . LEU A 1 277 ? 3.804 -26.923 -10.032 1.00 95.25 277 LEU A C 1
ATOM 2174 O O . LEU A 1 277 ? 4.717 -27.528 -10.590 1.00 95.25 277 LEU A O 1
ATOM 2178 N N . TYR A 1 278 ? 3.118 -25.947 -10.631 1.00 93.19 278 TYR A N 1
ATOM 2179 C CA . TYR A 1 278 ? 3.436 -25.473 -11.975 1.00 93.19 278 TYR A CA 1
ATOM 2180 C C . TYR A 1 278 ? 4.857 -24.898 -12.064 1.00 93.19 278 TYR A C 1
ATOM 2182 O O . TYR A 1 278 ? 5.630 -25.307 -12.928 1.00 93.19 278 TYR A O 1
ATOM 2190 N N . LEU A 1 279 ? 5.221 -23.990 -11.152 1.00 89.44 279 LEU A N 1
ATOM 2191 C CA . LEU A 1 279 ? 6.555 -23.382 -11.114 1.00 89.44 279 LEU A CA 1
ATOM 2192 C C . LEU A 1 279 ? 7.653 -24.407 -10.821 1.00 89.44 279 LEU A C 1
ATOM 2194 O O . LEU A 1 279 ? 8.729 -24.336 -11.406 1.00 89.44 279 LEU A O 1
ATOM 2198 N N . ARG A 1 280 ? 7.384 -25.384 -9.950 1.00 92.75 280 ARG A N 1
ATOM 2199 C CA . ARG A 1 280 ? 8.319 -26.471 -9.651 1.00 92.75 280 ARG A CA 1
ATOM 2200 C C . ARG A 1 280 ? 8.663 -27.266 -10.907 1.00 92.75 280 ARG A C 1
ATOM 2202 O O . ARG A 1 280 ? 9.839 -27.499 -11.140 1.00 92.75 280 ARG A O 1
ATOM 2209 N N . ASN A 1 281 ? 7.671 -27.609 -11.728 1.00 89.94 281 ASN A N 1
ATOM 2210 C CA . ASN A 1 281 ? 7.899 -28.340 -12.978 1.00 89.94 281 ASN A CA 1
ATOM 2211 C C . ASN A 1 281 ? 8.662 -27.516 -14.029 1.00 89.94 281 ASN A C 1
ATOM 2213 O O . ASN A 1 281 ? 9.221 -28.088 -14.956 1.00 89.94 281 ASN A O 1
ATOM 2217 N N . GLN A 1 282 ? 8.683 -26.184 -13.908 1.00 87.25 282 GLN A N 1
ATOM 2218 C CA . GLN A 1 282 ? 9.518 -25.332 -14.756 1.00 87.25 282 GLN A CA 1
ATOM 2219 C C . GLN A 1 282 ? 10.945 -25.174 -14.240 1.00 87.25 282 GLN A C 1
ATOM 2221 O O . GLN A 1 282 ? 11.830 -24.840 -15.022 1.00 87.25 282 GLN A O 1
ATOM 2226 N N . ARG A 1 283 ? 11.193 -25.394 -12.945 1.00 84.88 283 ARG A N 1
ATOM 2227 C CA . ARG A 1 283 ? 12.528 -25.223 -12.367 1.00 84.88 283 ARG A CA 1
ATOM 2228 C C . ARG A 1 283 ? 13.550 -26.138 -13.034 1.00 84.88 283 ARG A C 1
ATOM 2230 O O . ARG A 1 283 ? 14.623 -25.665 -13.378 1.00 84.88 283 ARG A O 1
ATOM 2237 N N . ASP A 1 284 ? 13.159 -27.378 -13.309 1.00 80.75 284 ASP A N 1
ATOM 2238 C CA . ASP A 1 284 ? 14.025 -28.354 -13.975 1.00 80.75 284 ASP A CA 1
ATOM 2239 C C . ASP A 1 284 ? 14.456 -27.868 -15.375 1.00 80.75 284 ASP A C 1
ATOM 2241 O O . ASP A 1 284 ? 15.564 -28.145 -15.803 1.00 80.75 284 ASP A O 1
ATOM 2245 N N . SER A 1 285 ? 13.632 -27.056 -16.057 1.00 74.44 285 SER A N 1
ATOM 2246 C CA . SER A 1 285 ? 13.988 -26.451 -17.354 1.00 74.44 285 SER A CA 1
ATOM 2247 C C . SER A 1 285 ? 14.860 -25.193 -17.260 1.00 74.44 285 SER A C 1
ATOM 2249 O O . SER A 1 285 ? 15.427 -24.769 -18.262 1.00 74.44 285 SER A O 1
ATOM 2251 N N . ILE A 1 286 ? 14.946 -24.570 -16.079 1.00 71.06 286 ILE A N 1
ATOM 2252 C CA . ILE A 1 286 ? 15.819 -23.411 -15.834 1.00 71.06 286 ILE A CA 1
ATOM 2253 C C . ILE A 1 286 ? 17.245 -23.882 -15.550 1.00 71.06 286 ILE A C 1
ATOM 2255 O O . ILE A 1 286 ? 18.191 -23.204 -15.939 1.00 71.06 286 ILE A O 1
ATOM 2259 N N . ASP A 1 287 ? 17.396 -25.036 -14.900 1.00 74.62 287 ASP A N 1
ATOM 2260 C CA . ASP A 1 287 ? 18.710 -25.617 -14.614 1.00 74.62 287 ASP A CA 1
ATOM 2261 C C . ASP A 1 287 ? 19.435 -26.070 -15.907 1.00 74.62 287 ASP A C 1
ATOM 2263 O O . ASP A 1 287 ? 20.662 -26.123 -15.918 1.00 74.62 287 ASP A O 1
ATOM 2267 N N . ASP A 1 288 ? 18.695 -26.280 -17.006 1.00 72.25 288 ASP A N 1
ATOM 2268 C CA . ASP A 1 288 ? 19.213 -26.570 -18.357 1.00 72.25 288 ASP A CA 1
ATOM 2269 C C . ASP A 1 288 ? 19.595 -25.309 -19.170 1.00 72.25 288 ASP A C 1
ATOM 2271 O O . ASP A 1 288 ? 20.026 -25.411 -20.322 1.00 72.25 288 ASP A O 1
ATOM 2275 N N . LEU A 1 289 ? 19.411 -24.097 -18.627 1.00 72.06 289 LEU A N 1
ATOM 2276 C CA . LEU A 1 289 ? 19.935 -22.886 -19.262 1.00 72.06 289 LEU A CA 1
ATOM 2277 C C . LEU A 1 289 ? 21.443 -22.833 -19.019 1.00 72.06 289 LEU A C 1
ATOM 2279 O O . LEU A 1 289 ? 21.892 -22.348 -17.982 1.00 72.06 289 LEU A O 1
ATOM 2283 N N . ASP A 1 290 ? 22.212 -23.329 -19.986 1.00 68.69 290 ASP A N 1
ATOM 2284 C CA . ASP A 1 290 ? 23.663 -23.163 -20.027 1.00 68.69 290 ASP A CA 1
ATOM 2285 C C . ASP A 1 290 ? 23.998 -21.666 -19.929 1.00 68.69 290 ASP A C 1
ATOM 2287 O O . ASP A 1 290 ? 23.722 -20.876 -20.834 1.00 68.69 290 ASP A O 1
ATOM 2291 N N . TRP A 1 291 ? 24.558 -21.263 -18.787 1.00 74.31 291 TRP A N 1
ATOM 2292 C CA . TRP A 1 291 ? 24.954 -19.883 -18.483 1.00 74.31 291 TRP A CA 1
ATOM 2293 C C . TRP A 1 291 ? 26.277 -19.486 -19.172 1.00 74.31 291 TRP A C 1
ATOM 2295 O O . TRP A 1 291 ? 27.059 -18.733 -18.588 1.00 74.31 291 TRP A O 1
ATOM 2305 N N . GLU A 1 292 ? 26.545 -20.024 -20.368 1.00 59.81 292 GLU A N 1
ATOM 2306 C CA . GLU A 1 292 ? 27.756 -19.752 -21.167 1.00 59.81 292 GLU A CA 1
ATOM 2307 C C . GLU A 1 292 ? 27.790 -18.335 -21.764 1.00 59.81 292 GLU A C 1
ATOM 2309 O O . GLU A 1 292 ? 26.747 -17.841 -22.258 1.00 59.81 292 GLU A O 1
#

Foldseek 3Di:
DDDDDDDDPPPPPPPPPPDPVNVVVVVVVVVVVPPVVVVVLVVLLVVLVVVLVVVLVVCVVPPCVVDDPLLSVLVSVLSVLQSVLVSVLVPQDQQPDPPRLSVLVNLLSNLVSVLSSCVSNCVRPPVVVDDPLLSVLVNLVSVLVSCVSNCVSCVVVDPPCPPVCVLVVVLVVLVSVLSVVSSVCSNPPCVVDDPLLNVLVNLVSVLVSLVVNCVSCVVVQPPDPLDPNSVPLVVLVSVLSVVSSCCSPPPCVVDDPVVNVVVNVVSVVVSVVVVVVVVVVSVVSVVPPPPD